Protein AF-A0A7R9EAX8-F1 (afdb_monomer)

Sequence (250 aa):
MEITYSTVPCVVENCGELQPGSDWGLAENDGTPDKYPPFPEDWELSTKLKVERVEEVITNIKDSGNYYFSIKNYTDANRKYKKAIRYIDCSRAKGLLIDSKCAKAFYRRGQARIGLNDYEMALKDLKTALLLVPNNKSIKLEIISLRNRMRNYLLLEKVRFEKMLKCYTGGCLETYIHLGNVFQLQPAIFVAYVVTNILHDLEMHSHMPQDGIWSNTLRGTQPTSGQSQPPSTISVWPADNDNLSVINLL

InterPro domains:
  IPR011990 Tetratricopeptide-like helical domain superfamily [G3DSA:1.25.40.10] (41-92)
  IPR011990 Tetratricopeptide-like helical domain superfamily [G3DSA:1.25.40.10] (93-165)
  IPR011990 Tetratricopeptide-like helical domain superfamily [SSF48452] (61-153)
  IPR013105 Tetratricopeptide repeat 2 [PF07719] (103-136)
  IPR019734 Tetratricopeptide repeat [PS50005] (103-136)
  IPR019734 Tetratricopeptide repeat [SM00028] (103-136)
  IPR039663 AIP/AIPL1/TTC9 [PTHR11242] (98-167)

Secondary structure (DSSP, 8-state):
---PPPSS--------PPPTT---S-S--SSSS--S-SSTTTT---S---HHHHHHHHHHHHHHHHHHHHTT-HHHHHHHHHHHHHHHHHHHHTT-S-GGGHHHHHHHHHHHHHHTT-HHHHHHHHHHHHHH-TT-HHHHHHHHHHHHHHHHHHHHHHHHHHHHHHHHTTTTHHHHHHHH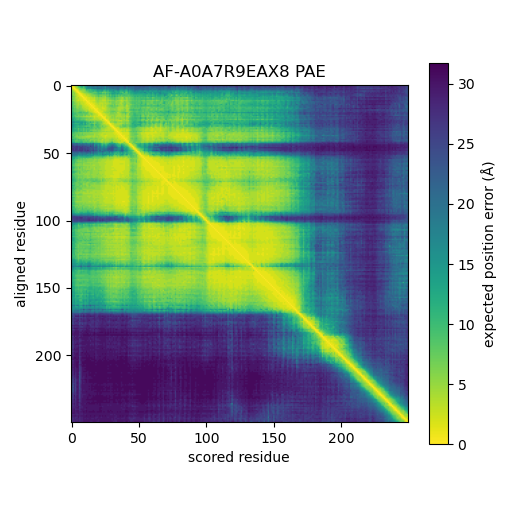HHTT--HHHHHHHHHHHHHHHHHTT-----------------------PPP----PPP-----SS--S--

Solvent-accessible surface area (backbone atoms only — not comparable to full-atom values): 15681 Å² total; per-residue (Å²): 134,86,83,84,72,76,94,60,92,86,72,86,89,76,87,84,85,83,59,92,91,57,82,86,76,61,42,50,84,81,84,51,73,36,66,54,44,82,48,66,76,78,62,60,83,69,92,72,74,55,57,70,57,57,55,52,52,42,48,29,26,42,50,37,16,50,52,29,46,73,74,66,39,54,68,60,13,44,52,29,26,54,38,32,44,51,42,52,52,51,37,48,74,70,59,54,56,52,79,92,52,40,36,58,53,27,40,53,45,16,53,34,26,49,74,66,66,40,53,69,66,15,49,54,28,42,49,55,19,36,74,71,43,77,83,50,62,68,61,54,53,51,52,52,53,50,51,49,52,54,50,50,52,55,50,50,49,51,53,49,50,52,53,53,50,50,64,72,47,74,72,48,59,64,58,54,56,51,53,47,68,75,64,75,61,58,71,70,60,54,54,49,54,53,53,53,53,57,51,58,58,61,65,68,69,79,74,79,85,92,78,89,85,90,79,90,83,90,84,80,88,84,89,83,91,78,92,78,82,83,85,77,80,85,82,82,77,79,85,82,88,74,86,82,80,78,88,79,89,134

Radius of gyration: 28.87 Å; Cα contacts (8 Å, |Δi|>4): 140; chains: 1; bounding box: 85×65×58 Å

Nearest PDB structures (foldseek):
  5jhe-assembly1_A-2  TM=4.34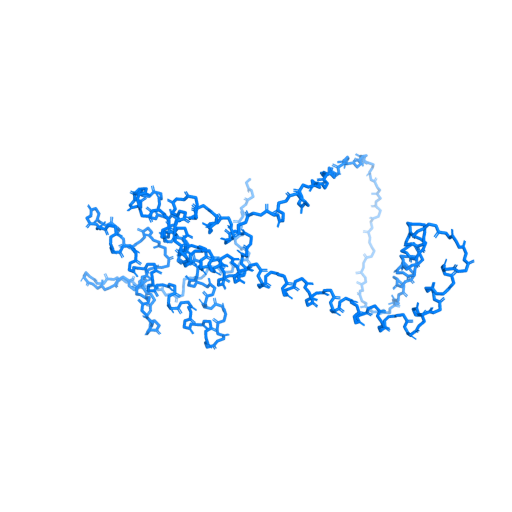9E-01  e=3.600E-05  Saccharomyces cerevisiae S288C
  5an3-assembly1_A  TM=5.934E-01  e=1.526E-01  Saccharomyces cerevisiae
  2hr2-assembly2_B  TM=4.838E-01  e=2.293E-01  Chlorobaculum tepidum TLS
  4hoq-assembly1_A  TM=3.594E-01  e=6.033E-01  Homo sapiens
  4gpk-assembly3_K  TM=3.363E-01  e=1.363E+00  Bacillus thuringiensis serovar thuringiensis

Foldseek 3Di:
DDDDDDPDDDDDPDDDDDDPPDDPPQADPPVALGRAGLALVVRCPPPPDQLVVLLVNLVRLQVSLVVCVVVVVLVVSLSSLVSSLNSLVVCVVVVNCPLLNQLVSLQSNLSSCVSVVVLVSSLVSLVVSCVSPVPDPVSVVVNVVSVVVVVVVVVVVVVVVVVVVCVVCVNCPVVLVVVCVVVPDDPVVSVVVVVVVVVVVVVVPPDDDDDDDDDDDDDDDDDDDDDDDDDDDDDDDDDPPDPPPPPDDD

Mean predicted aligned error: 16.95 Å

Organism: NCBI:txid170555

pLDDT: mean 71.69, std 22.69, range [25.69, 95.19]

Structure (mmCIF, N/CA/C/O backbone):
data_AF-A0A7R9EAX8-F1
#
_entry.id   AF-A0A7R9EAX8-F1
#
loop_
_atom_site.group_PDB
_atom_site.id
_atom_site.type_symbol
_atom_site.label_atom_id
_atom_site.label_alt_id
_atom_site.label_comp_id
_atom_site.label_asym_id
_atom_site.label_entity_id
_atom_site.label_seq_id
_atom_site.pdbx_PDB_ins_code
_atom_site.Cartn_x
_atom_site.Cartn_y
_atom_site.Cartn_z
_atom_site.occupancy
_atom_site.B_iso_or_equiv
_atom_site.auth_seq_id
_atom_site.auth_comp_id
_atom_site.auth_asym_id
_atom_site.auth_atom_id
_atom_site.pdbx_PDB_model_num
ATOM 1 N N . MET A 1 1 ? 4.241 42.144 -3.002 1.00 65.88 1 MET A N 1
ATOM 2 C CA . MET A 1 1 ? 3.551 40.840 -2.956 1.00 65.88 1 MET A CA 1
ATOM 3 C C . MET A 1 1 ? 3.708 40.227 -4.327 1.00 65.88 1 MET A C 1
ATOM 5 O O . MET A 1 1 ? 3.173 40.783 -5.276 1.00 65.88 1 MET A O 1
ATOM 9 N N . GLU A 1 2 ? 4.507 39.174 -4.452 1.00 66.56 2 GLU A N 1
ATOM 10 C CA . GLU A 1 2 ? 4.550 38.403 -5.694 1.00 66.56 2 GLU A CA 1
ATOM 11 C C . GLU A 1 2 ? 3.297 37.533 -5.741 1.00 66.56 2 GLU A C 1
ATOM 13 O O . GLU A 1 2 ? 3.028 36.764 -4.819 1.00 66.56 2 GLU A O 1
ATOM 18 N N . ILE A 1 3 ? 2.484 37.723 -6.777 1.00 73.50 3 ILE A N 1
ATOM 19 C CA . ILE A 1 3 ? 1.296 36.908 -7.010 1.00 73.50 3 ILE A CA 1
ATOM 20 C C . ILE A 1 3 ? 1.803 35.603 -7.620 1.00 73.50 3 ILE A C 1
ATOM 22 O O . ILE A 1 3 ? 2.217 35.574 -8.778 1.00 73.50 3 ILE A O 1
ATOM 26 N N . THR A 1 4 ? 1.828 34.534 -6.830 1.00 80.62 4 THR A N 1
ATOM 27 C CA . THR A 1 4 ? 2.203 33.208 -7.317 1.00 80.62 4 THR A CA 1
ATOM 28 C C . THR A 1 4 ? 1.023 32.611 -8.080 1.00 80.62 4 THR A C 1
ATOM 30 O O . THR A 1 4 ? -0.064 32.423 -7.537 1.00 80.62 4 THR A O 1
ATOM 33 N N . TYR A 1 5 ? 1.214 32.347 -9.370 1.00 83.31 5 TYR A N 1
ATOM 34 C CA . TYR A 1 5 ? 0.246 31.633 -10.199 1.00 83.31 5 TYR A CA 1
ATOM 35 C C . TYR A 1 5 ? 0.632 30.156 -10.304 1.00 83.31 5 TYR A C 1
ATOM 37 O O . TYR A 1 5 ? 1.806 29.793 -10.211 1.00 83.31 5 TYR A O 1
ATOM 45 N N . SER A 1 6 ? -0.370 29.293 -10.484 1.00 85.19 6 SER A N 1
ATOM 46 C CA . SER A 1 6 ? -0.141 27.874 -10.766 1.00 85.19 6 SER A CA 1
ATOM 47 C C . SER A 1 6 ? 0.635 27.722 -12.073 1.00 85.19 6 SER A C 1
ATOM 49 O O . SER A 1 6 ? 0.308 28.357 -13.075 1.00 85.19 6 SER A O 1
ATOM 51 N N . THR A 1 7 ? 1.641 26.851 -12.082 1.00 90.12 7 THR A N 1
ATOM 52 C CA . THR A 1 7 ? 2.401 26.498 -13.290 1.00 90.12 7 THR A CA 1
ATOM 53 C C . THR A 1 7 ? 1.588 25.653 -14.272 1.00 90.12 7 THR A C 1
ATOM 55 O O . THR A 1 7 ? 1.948 25.554 -15.442 1.00 90.12 7 THR A O 1
ATOM 58 N N . VAL A 1 8 ? 0.492 25.050 -13.804 1.00 92.88 8 VAL A N 1
ATOM 59 C CA . VAL A 1 8 ? -0.398 24.181 -14.582 1.00 92.88 8 VAL A CA 1
ATOM 60 C C . VAL A 1 8 ? -1.772 24.850 -14.700 1.00 92.88 8 VAL A C 1
ATOM 62 O O . VAL A 1 8 ? -2.257 25.382 -13.694 1.00 92.88 8 VAL A O 1
ATOM 65 N N . PRO A 1 9 ? -2.423 24.833 -15.882 1.00 91.25 9 PRO A N 1
ATOM 66 C CA . PRO A 1 9 ? -3.751 25.418 -16.042 1.00 91.25 9 PRO A CA 1
ATOM 67 C C . PRO A 1 9 ? -4.775 24.702 -15.151 1.00 91.25 9 PRO A C 1
ATOM 69 O O . PRO A 1 9 ? -4.984 23.497 -15.270 1.00 91.25 9 PRO A O 1
ATOM 72 N N . CYS A 1 10 ? -5.431 25.454 -14.268 1.00 89.94 10 CYS A N 1
ATOM 73 C CA . CYS A 1 10 ? -6.559 24.977 -13.471 1.00 89.94 10 CYS A CA 1
ATOM 74 C C . CYS A 1 10 ? -7.856 25.388 -14.176 1.00 89.94 10 CYS A C 1
ATOM 76 O O . CYS A 1 10 ? -8.193 26.571 -14.199 1.00 89.94 10 CYS A O 1
ATOM 78 N N . VAL A 1 11 ? -8.568 24.429 -14.770 1.00 93.81 11 VAL A N 1
ATOM 79 C CA . VAL A 1 11 ? -9.829 24.668 -15.489 1.00 93.81 11 VAL A CA 1
ATOM 80 C C . VAL A 1 11 ? -10.946 23.890 -14.802 1.00 93.81 11 VAL A C 1
ATOM 82 O O . VAL A 1 11 ? -10.754 22.739 -14.417 1.00 93.81 11 VAL A O 1
ATOM 85 N N . VAL A 1 12 ? -12.112 24.519 -14.642 1.00 93.44 12 VAL A N 1
ATOM 86 C CA . VAL A 1 12 ? -13.329 23.823 -14.210 1.00 93.44 12 VAL A CA 1
ATOM 87 C C . VAL A 1 12 ? -13.847 23.032 -15.405 1.00 93.44 12 VAL A C 1
ATOM 89 O O . VAL A 1 12 ? -14.409 23.608 -16.331 1.00 93.44 12 VAL A O 1
ATOM 92 N N . GLU A 1 13 ? -13.603 21.724 -15.408 1.00 92.56 13 GLU A N 1
ATOM 93 C CA . GLU A 1 13 ? -14.024 20.835 -16.497 1.00 92.56 13 GLU A CA 1
ATOM 94 C C . GLU A 1 13 ? -15.552 20.700 -16.568 1.00 92.56 13 GLU A C 1
ATOM 96 O O . GLU A 1 13 ? -16.121 20.624 -17.655 1.00 92.56 13 GLU A O 1
ATOM 101 N N . ASN A 1 14 ? -16.225 20.699 -15.414 1.00 91.50 14 ASN A N 1
ATOM 102 C CA . ASN A 1 14 ? -17.674 20.573 -15.325 1.00 91.50 14 ASN A CA 1
ATOM 103 C C . ASN A 1 14 ? -18.213 21.244 -14.049 1.00 91.50 14 ASN A C 1
ATOM 105 O O . ASN A 1 14 ? -17.537 21.259 -13.017 1.00 91.50 14 ASN A O 1
ATOM 109 N N . CYS A 1 15 ? -19.430 21.784 -14.108 1.00 93.62 15 CYS A N 1
ATOM 110 C CA . CYS A 1 15 ? -20.139 22.355 -12.967 1.00 93.62 15 CYS A CA 1
ATOM 111 C C . CYS A 1 15 ? -21.654 22.120 -13.081 1.00 93.62 15 CYS A C 1
ATOM 113 O O . CYS A 1 15 ? -22.201 21.957 -14.169 1.00 93.62 15 CYS A O 1
ATOM 115 N N . GLY A 1 16 ? -22.341 22.093 -11.940 1.00 92.12 16 GLY A N 1
ATOM 116 C CA . GLY A 1 16 ? -23.781 21.863 -11.864 1.00 92.12 16 GLY A CA 1
ATOM 117 C C . GLY A 1 16 ? -24.278 21.861 -10.421 1.00 92.12 16 GLY A C 1
ATOM 118 O O . GLY A 1 16 ? -23.490 22.023 -9.489 1.00 92.12 16 GLY A O 1
ATOM 119 N N . GLU A 1 17 ? -25.584 21.677 -10.241 1.00 92.88 17 GLU A N 1
ATOM 120 C CA . GLU A 1 17 ? -26.225 21.553 -8.929 1.00 92.88 17 GLU A CA 1
ATOM 121 C C . GLU A 1 17 ? -26.558 20.082 -8.638 1.00 92.88 17 GLU A C 1
ATOM 123 O O . GLU A 1 17 ? -27.147 19.389 -9.472 1.00 92.88 17 GLU A O 1
ATOM 128 N N . LEU A 1 18 ? -26.175 19.598 -7.452 1.00 90.44 18 LEU A N 1
ATOM 129 C CA . LEU A 1 18 ? -26.505 18.251 -6.988 1.00 90.44 18 LEU A CA 1
ATOM 130 C C . LEU A 1 18 ? -27.912 18.233 -6.388 1.00 90.44 18 LEU A C 1
ATOM 132 O O . LEU A 1 18 ? -28.223 19.008 -5.486 1.00 90.44 18 LEU A O 1
ATOM 136 N N . GLN A 1 19 ? -28.755 17.314 -6.861 1.00 93.06 19 GLN A N 1
ATOM 137 C CA . GLN A 1 19 ? -30.109 17.165 -6.330 1.00 93.06 19 GLN A CA 1
ATOM 138 C C . GLN A 1 19 ? -30.080 16.586 -4.904 1.00 93.06 19 GLN A C 1
ATOM 140 O O . GLN A 1 19 ? -29.256 15.707 -4.620 1.00 93.06 19 GLN A O 1
ATOM 145 N N . PRO A 1 20 ? -31.001 16.995 -4.011 1.00 90.19 20 PRO A N 1
ATOM 146 C CA . PRO A 1 20 ? -31.077 16.459 -2.655 1.00 90.19 20 PRO A CA 1
ATOM 147 C C . PRO A 1 20 ? -31.190 14.928 -2.646 1.00 90.19 20 PRO A C 1
ATOM 149 O O . PRO A 1 20 ? -32.060 14.355 -3.299 1.00 90.19 20 PRO A O 1
ATOM 152 N N . GLY A 1 21 ? -30.306 14.260 -1.902 1.00 85.75 21 GLY A N 1
ATOM 153 C CA . GLY A 1 21 ? -30.275 12.796 -1.794 1.00 85.75 21 GLY A CA 1
ATOM 154 C C . GLY A 1 21 ? -29.595 12.063 -2.956 1.00 85.75 21 GLY A C 1
ATOM 155 O O . GLY A 1 21 ? -29.544 10.834 -2.932 1.00 85.75 21 GLY A O 1
ATOM 156 N N . SER A 1 22 ? -29.061 12.780 -3.949 1.00 85.06 22 SER A N 1
ATOM 157 C CA . SER A 1 22 ? -28.192 12.177 -4.969 1.00 85.06 22 SER A CA 1
ATOM 158 C C . SER A 1 22 ? -26.831 11.796 -4.388 1.00 85.06 22 SER A C 1
ATOM 160 O O . SER A 1 22 ? -26.389 12.371 -3.394 1.00 85.06 22 SER A O 1
ATOM 162 N N . ASP A 1 23 ? -26.166 10.826 -5.019 1.00 83.44 23 ASP A N 1
ATOM 163 C CA . ASP A 1 23 ? -24.791 10.471 -4.671 1.00 83.44 23 ASP A CA 1
ATOM 164 C C . ASP A 1 23 ? -23.847 11.652 -4.932 1.00 83.44 23 ASP A C 1
ATOM 166 O O . ASP A 1 23 ? -23.982 12.371 -5.923 1.00 83.44 23 ASP A O 1
ATOM 170 N N . TRP A 1 24 ? -22.866 11.824 -4.050 1.00 81.88 24 TRP A N 1
ATOM 171 C CA . TRP A 1 24 ? -21.870 12.887 -4.160 1.00 81.88 24 TRP A CA 1
ATOM 172 C C . TRP A 1 24 ? -20.903 12.666 -5.329 1.00 81.88 24 TRP A C 1
ATOM 174 O O . TRP A 1 24 ? -20.182 13.589 -5.701 1.00 81.88 24 TRP A O 1
ATOM 184 N N . GLY A 1 25 ? -20.844 11.452 -5.894 1.00 80.56 25 GLY A N 1
ATOM 185 C CA . GLY A 1 25 ? -19.970 11.126 -7.024 1.00 80.56 25 GLY A CA 1
ATOM 186 C C . GLY A 1 25 ? -18.475 11.181 -6.685 1.00 80.56 25 GLY A C 1
ATOM 187 O O . GLY A 1 25 ? -17.639 11.231 -7.580 1.00 80.56 25 GLY A O 1
ATOM 188 N N . LEU A 1 26 ? -18.129 11.190 -5.393 1.00 80.38 26 LEU A N 1
ATOM 189 C CA . LEU A 1 26 ? -16.747 11.255 -4.904 1.00 80.38 26 LEU A CA 1
ATOM 190 C C . LEU A 1 26 ? -16.052 9.887 -4.903 1.00 80.38 26 LEU A C 1
ATOM 192 O O . LEU A 1 26 ? -14.823 9.811 -4.855 1.00 80.38 26 LEU A O 1
ATOM 196 N N . ALA A 1 27 ? -16.832 8.806 -4.896 1.00 80.75 27 ALA A N 1
ATOM 197 C CA . ALA A 1 27 ? -16.323 7.445 -4.917 1.00 80.75 27 ALA A CA 1
ATOM 198 C C . ALA A 1 27 ? -15.912 7.028 -6.333 1.00 80.75 27 ALA A C 1
ATOM 200 O O . ALA A 1 27 ? -16.579 7.329 -7.320 1.00 80.75 27 ALA A O 1
ATOM 201 N N . GLU A 1 28 ? -14.811 6.286 -6.419 1.00 78.81 28 GLU A N 1
ATOM 202 C CA . GLU A 1 28 ? -14.355 5.701 -7.677 1.00 78.81 28 GLU A CA 1
ATOM 203 C C . GLU A 1 28 ? -15.265 4.518 -8.055 1.00 78.81 28 GLU A C 1
ATOM 205 O O . GLU A 1 28 ? -15.541 3.652 -7.228 1.00 78.81 28 GLU A O 1
ATOM 210 N N . ASN A 1 29 ? -15.730 4.473 -9.306 1.00 77.31 29 ASN A N 1
ATOM 211 C CA . ASN A 1 29 ? -16.663 3.456 -9.806 1.00 77.31 29 ASN A CA 1
ATOM 212 C C . ASN A 1 29 ? -15.995 2.549 -10.850 1.00 77.31 29 ASN A C 1
ATOM 214 O O . ASN A 1 29 ? -16.544 2.273 -11.913 1.00 77.31 29 ASN A O 1
ATOM 218 N N . ASP A 1 30 ? -14.797 2.055 -10.539 1.00 80.25 30 ASP A N 1
ATOM 219 C CA . ASP A 1 30 ? -13.971 1.294 -11.489 1.00 80.25 30 ASP A CA 1
ATOM 220 C C . ASP A 1 30 ? -14.372 -0.197 -11.607 1.00 80.25 30 ASP A C 1
ATOM 222 O O . ASP A 1 30 ? -13.643 -1.005 -12.180 1.00 80.25 30 ASP A O 1
ATOM 226 N N . GLY A 1 31 ? -15.475 -0.612 -10.970 1.00 81.00 31 GLY A N 1
ATOM 227 C CA . GLY A 1 31 ? -15.880 -2.023 -10.846 1.00 81.00 31 GLY A CA 1
ATOM 228 C C . GLY A 1 31 ? -15.042 -2.849 -9.855 1.00 81.00 31 G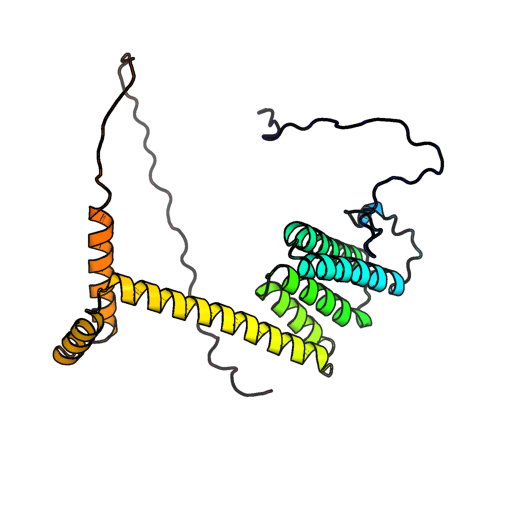LY A C 1
ATOM 229 O O . GLY A 1 31 ? -15.277 -4.044 -9.684 1.00 81.00 31 GLY A O 1
ATOM 230 N N . THR A 1 32 ? -14.077 -2.221 -9.180 1.00 87.69 32 THR A N 1
ATOM 231 C CA . THR A 1 32 ? -13.251 -2.838 -8.130 1.00 87.69 32 THR A CA 1
ATOM 232 C C . THR A 1 32 ? -13.948 -2.778 -6.759 1.00 87.69 32 THR A C 1
ATOM 234 O O . THR A 1 32 ? -14.928 -2.048 -6.598 1.00 87.69 32 THR A O 1
ATOM 237 N N . PRO A 1 33 ? -13.482 -3.523 -5.733 1.00 86.62 33 PRO A N 1
ATOM 238 C CA . PRO A 1 33 ? -14.058 -3.436 -4.384 1.00 86.62 33 PRO A CA 1
ATOM 239 C C . PRO A 1 33 ? -13.851 -2.073 -3.695 1.00 86.62 33 PRO A C 1
ATOM 241 O O . PRO A 1 33 ? -14.411 -1.841 -2.624 1.00 86.62 33 PRO A O 1
ATOM 244 N N . ASP A 1 34 ? -13.054 -1.174 -4.277 1.00 89.31 34 ASP A N 1
ATOM 245 C CA . ASP A 1 34 ? -12.858 0.185 -3.780 1.00 89.31 34 ASP A CA 1
ATOM 246 C C . ASP A 1 34 ? -14.024 1.089 -4.194 1.00 89.31 34 ASP A C 1
ATOM 248 O O . ASP A 1 34 ? -14.085 1.545 -5.329 1.00 89.31 34 ASP A O 1
ATOM 252 N N . LYS A 1 35 ? -14.927 1.352 -3.245 1.00 87.75 35 LYS A N 1
ATOM 253 C CA . LYS A 1 35 ? -16.070 2.270 -3.387 1.00 87.75 35 LYS A CA 1
ATOM 254 C C . LYS A 1 35 ? -15.888 3.539 -2.552 1.00 87.75 35 LYS A C 1
ATOM 256 O O . LYS A 1 35 ? -16.865 4.179 -2.176 1.00 87.75 35 LYS A O 1
ATOM 261 N N . TYR A 1 36 ? -14.651 3.839 -2.162 1.00 87.69 36 TYR A N 1
ATOM 262 C CA . TYR A 1 36 ? -14.350 4.861 -1.165 1.00 87.69 36 TYR A CA 1
ATOM 263 C C . TYR A 1 36 ? -13.825 6.147 -1.836 1.00 87.69 36 TYR A C 1
ATOM 265 O O . TYR A 1 36 ? -13.188 6.066 -2.887 1.00 87.69 36 TYR A O 1
ATOM 273 N N . PRO A 1 37 ? -14.032 7.337 -1.251 1.00 89.00 37 PRO A N 1
ATOM 274 C CA . PRO A 1 37 ? -13.471 8.600 -1.697 1.00 89.00 37 PRO A CA 1
ATOM 275 C C . PRO A 1 37 ? -11.944 8.591 -1.672 1.00 89.00 37 PRO A C 1
ATOM 277 O O . PRO A 1 37 ? -11.332 7.862 -0.880 1.00 89.00 37 PRO A O 1
ATOM 280 N N . PRO A 1 38 ? -11.293 9.425 -2.494 1.00 88.50 38 PRO A N 1
ATOM 281 C CA . PRO A 1 38 ? -9.835 9.528 -2.541 1.00 88.50 38 PRO A CA 1
ATOM 282 C C . PRO A 1 38 ? -9.213 10.009 -1.220 1.00 88.50 38 PRO A C 1
ATOM 284 O O . PRO A 1 38 ? -8.077 9.624 -0.912 1.00 88.50 38 PRO A O 1
ATOM 287 N N . PHE A 1 39 ? -9.943 10.813 -0.442 1.00 88.75 39 PHE A N 1
ATOM 288 C CA . PHE A 1 39 ? -9.509 11.325 0.855 1.00 88.75 39 PHE A CA 1
ATOM 289 C C . PHE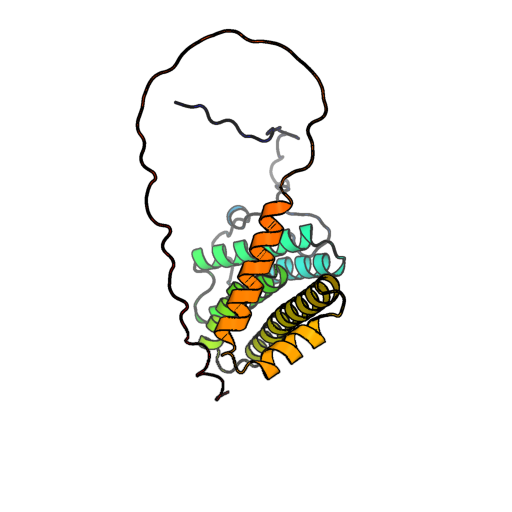 A 1 39 ? -10.382 10.764 1.990 1.00 88.75 39 PHE A C 1
ATOM 291 O O . PHE A 1 39 ? -11.608 10.753 1.882 1.00 88.75 39 PHE A O 1
ATOM 298 N N . PRO A 1 40 ? -9.770 10.254 3.074 1.00 85.94 40 PRO A N 1
ATOM 299 C CA . PRO A 1 40 ? -10.492 9.597 4.166 1.00 85.94 40 PRO A CA 1
ATOM 300 C C . PRO A 1 40 ? -11.308 10.554 5.048 1.00 85.94 40 PRO A C 1
ATOM 302 O O . PRO A 1 40 ? -12.155 10.107 5.823 1.00 85.94 40 PRO A O 1
ATOM 305 N N . GLU A 1 41 ? -11.045 11.855 4.987 1.00 83.06 41 GLU A N 1
ATOM 306 C CA . GLU A 1 41 ? -11.811 12.885 5.687 1.00 83.06 41 GLU A CA 1
ATOM 307 C C . GLU A 1 41 ? -13.236 13.008 5.131 1.00 83.06 41 GLU A C 1
ATOM 309 O O . GLU A 1 41 ? -14.174 13.143 5.917 1.00 83.06 41 GLU A O 1
ATOM 314 N N . ASP A 1 42 ? -13.386 12.846 3.814 1.00 83.12 42 ASP A N 1
ATOM 315 C CA . ASP A 1 42 ? -14.634 13.064 3.071 1.00 83.12 42 ASP A CA 1
ATOM 316 C C . ASP A 1 42 ? -15.627 11.898 3.178 1.00 83.12 42 ASP A C 1
ATOM 318 O O . ASP A 1 42 ? -16.797 12.040 2.846 1.00 83.12 42 ASP A O 1
ATOM 322 N N . TRP A 1 43 ? -15.198 10.728 3.663 1.00 75.12 43 TRP A N 1
ATOM 323 C CA . TRP A 1 43 ? -16.074 9.556 3.821 1.00 75.12 43 TRP A CA 1
ATOM 324 C C . TRP A 1 43 ? -17.108 9.714 4.951 1.00 75.12 43 TRP A C 1
ATOM 326 O O . TRP A 1 43 ? -17.839 8.769 5.224 1.00 75.12 43 TRP A O 1
ATOM 336 N N . GLU A 1 44 ? -17.149 10.863 5.641 1.00 64.25 44 GLU A N 1
ATOM 337 C CA . GLU A 1 44 ? -17.887 11.067 6.890 1.00 64.25 44 GLU A CA 1
ATOM 338 C C . GLU A 1 44 ? -17.761 9.834 7.793 1.00 64.25 44 GLU A C 1
ATOM 340 O O . GLU A 1 44 ? -18.646 8.979 7.884 1.00 64.25 44 GLU A O 1
ATOM 345 N N . LEU A 1 45 ? -16.633 9.720 8.504 1.00 58.16 45 LEU A N 1
ATOM 346 C CA . LEU A 1 45 ? -16.534 8.796 9.636 1.00 58.16 45 LEU A CA 1
ATOM 347 C C . LEU A 1 45 ? -17.474 9.288 10.755 1.00 58.16 45 LEU A C 1
ATOM 349 O O . LEU A 1 45 ? -17.026 9.765 11.796 1.00 58.16 45 LEU A O 1
ATOM 353 N N . SER A 1 46 ? -18.783 9.213 10.529 1.00 47.09 46 SER A N 1
ATOM 354 C CA . SER A 1 46 ? -19.837 9.592 11.455 1.00 47.09 46 SER A CA 1
ATOM 355 C C . SER A 1 46 ? -19.787 8.640 12.645 1.00 47.09 46 SER A C 1
ATOM 357 O O . SER A 1 46 ? -20.292 7.524 12.589 1.00 47.09 46 SER A O 1
ATOM 359 N N . THR A 1 47 ? -19.019 9.046 13.663 1.00 49.62 47 THR A N 1
ATOM 360 C CA . THR A 1 47 ? -19.095 8.809 15.126 1.00 49.62 47 THR A CA 1
ATOM 361 C C . THR A 1 47 ? -19.561 7.452 15.694 1.00 49.62 47 THR A C 1
ATOM 363 O O . THR A 1 47 ? -19.697 7.307 16.905 1.00 49.62 47 THR A O 1
ATOM 366 N N . LYS A 1 48 ? -19.722 6.405 14.884 1.00 53.09 48 LYS A N 1
ATOM 367 C CA . LYS A 1 48 ? -20.149 5.047 15.259 1.00 53.09 48 LYS A CA 1
ATOM 368 C C . LYS A 1 48 ? -19.547 3.973 14.348 1.00 53.09 48 LYS A C 1
ATOM 370 O O . LYS A 1 48 ? -20.060 2.857 14.251 1.00 53.09 48 LYS A O 1
ATOM 375 N N . LEU A 1 49 ? -18.438 4.277 13.679 1.00 56.38 49 LEU A N 1
ATOM 376 C CA . LEU A 1 49 ? -17.714 3.285 12.898 1.00 56.38 49 LEU A CA 1
ATOM 377 C C . LEU A 1 49 ? -16.892 2.403 13.849 1.00 56.38 49 LEU A C 1
ATOM 379 O O . LEU A 1 49 ? -15.855 2.815 14.359 1.00 56.38 49 LEU A O 1
ATOM 383 N N . LYS A 1 50 ? -17.367 1.181 14.118 1.00 60.19 50 LYS A N 1
ATOM 384 C CA . LYS A 1 50 ? -16.575 0.168 14.830 1.00 60.19 50 LYS A CA 1
ATOM 385 C C . LYS A 1 50 ? -15.254 -0.043 14.083 1.00 60.19 50 LYS A C 1
ATOM 387 O O . LYS A 1 50 ? -15.255 -0.116 12.855 1.00 60.19 50 LYS A O 1
ATOM 392 N N . VAL A 1 51 ? -14.158 -0.218 14.823 1.00 62.53 51 VAL A N 1
ATOM 393 C CA . VAL A 1 51 ? -12.800 -0.538 14.321 1.00 62.53 51 VAL A CA 1
ATOM 394 C C . VAL A 1 51 ? -12.806 -1.619 13.226 1.00 62.53 51 VAL A C 1
ATOM 396 O O . VAL A 1 51 ? -11.988 -1.604 12.313 1.00 62.53 51 VAL A O 1
ATOM 399 N N . GLU A 1 52 ? -13.769 -2.539 13.295 1.00 63.75 52 GLU A N 1
ATOM 400 C CA . GLU A 1 52 ? -14.013 -3.609 12.321 1.00 63.75 52 GLU A CA 1
ATOM 401 C C . GLU A 1 52 ? -14.256 -3.118 10.887 1.00 63.75 52 GLU A C 1
ATOM 403 O O . GLU A 1 52 ? -13.720 -3.710 9.955 1.00 63.75 52 GLU A O 1
ATOM 408 N N . ARG A 1 53 ? -14.992 -2.017 10.687 1.00 78.19 53 ARG A N 1
ATOM 409 C CA . ARG A 1 53 ? -15.306 -1.514 9.337 1.00 78.19 53 ARG A CA 1
ATOM 410 C C . ARG A 1 53 ? -14.106 -0.860 8.654 1.00 78.19 53 ARG A C 1
ATOM 412 O O . ARG A 1 53 ? -13.961 -0.961 7.444 1.00 78.19 53 ARG A O 1
ATOM 419 N N . VAL A 1 54 ? -13.217 -0.226 9.418 1.00 79.81 54 VAL A N 1
ATOM 420 C CA . VAL A 1 54 ? -11.999 0.410 8.879 1.00 79.81 54 VAL A CA 1
ATOM 421 C C . VAL A 1 54 ? -11.054 -0.632 8.292 1.00 79.81 54 VAL A C 1
ATOM 423 O O . VAL A 1 54 ? -10.465 -0.435 7.232 1.00 79.81 54 VAL A O 1
ATOM 426 N N . GLU A 1 55 ? -10.917 -1.764 8.981 1.00 81.19 55 GLU A N 1
ATOM 427 C CA . GLU A 1 55 ? -10.104 -2.876 8.507 1.00 81.19 55 GLU A CA 1
ATOM 428 C C . GLU A 1 55 ? -10.607 -3.427 7.168 1.00 81.19 55 GLU A C 1
ATOM 430 O O . GLU A 1 55 ? -9.793 -3.744 6.300 1.00 81.19 55 GLU A O 1
ATOM 435 N N . GLU A 1 56 ? -11.923 -3.527 6.994 1.00 85.81 56 GLU A N 1
ATOM 436 C CA . GLU A 1 56 ? -12.550 -3.949 5.740 1.00 85.81 56 GLU A CA 1
ATOM 437 C C . GLU A 1 56 ? -12.261 -2.953 4.610 1.00 85.81 56 GLU A C 1
ATOM 439 O O . GLU A 1 56 ? -11.773 -3.357 3.555 1.00 85.81 56 GLU A O 1
ATOM 444 N N . VAL A 1 57 ? -12.438 -1.652 4.867 1.00 88.06 57 VAL A N 1
ATOM 445 C CA . VAL A 1 57 ? -12.119 -0.580 3.906 1.00 88.06 57 VAL A CA 1
ATOM 446 C C . VAL A 1 57 ? -10.674 -0.688 3.416 1.00 88.06 57 VAL A C 1
ATOM 448 O O . VAL A 1 57 ? -10.415 -0.715 2.214 1.00 88.06 57 VAL A O 1
ATOM 451 N N . ILE A 1 58 ? -9.715 -0.814 4.339 1.00 88.62 58 ILE A N 1
ATOM 452 C CA . ILE A 1 58 ? -8.290 -0.913 3.993 1.00 88.62 58 ILE A CA 1
ATOM 453 C C . ILE A 1 58 ? -8.006 -2.180 3.175 1.00 88.62 58 ILE A C 1
ATOM 455 O O . ILE A 1 58 ? -7.202 -2.131 2.242 1.00 88.62 58 ILE A O 1
ATOM 459 N N . THR A 1 59 ? -8.637 -3.311 3.516 1.00 89.62 59 THR A N 1
ATOM 460 C CA . THR A 1 59 ? -8.502 -4.552 2.736 1.00 89.62 59 THR A CA 1
ATOM 461 C C . THR A 1 59 ? -8.987 -4.339 1.308 1.00 89.62 59 THR A C 1
ATOM 463 O O . THR A 1 59 ? -8.229 -4.609 0.382 1.00 89.62 59 THR A O 1
ATOM 466 N N . ASN A 1 60 ? -10.190 -3.790 1.138 1.00 91.62 60 ASN A N 1
ATOM 467 C CA . ASN A 1 60 ? -10.813 -3.571 -0.165 1.00 91.62 60 ASN A CA 1
ATOM 468 C C . ASN A 1 60 ? -9.965 -2.649 -1.054 1.00 91.62 60 ASN A C 1
ATOM 470 O O . ASN A 1 60 ? -9.698 -2.978 -2.211 1.00 91.62 60 ASN A O 1
ATOM 474 N N . ILE A 1 61 ? -9.454 -1.541 -0.501 1.00 92.50 61 ILE A N 1
ATOM 475 C CA . ILE A 1 61 ? -8.566 -0.627 -1.239 1.00 92.50 61 ILE A CA 1
ATOM 476 C C . ILE A 1 61 ? -7.265 -1.344 -1.631 1.00 92.50 61 ILE A C 1
ATOM 478 O O . ILE A 1 61 ? -6.837 -1.275 -2.782 1.00 92.50 61 ILE A O 1
ATOM 482 N N . LYS A 1 62 ? -6.633 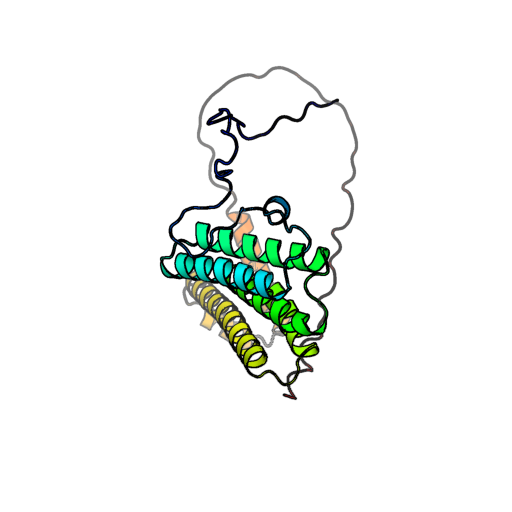-2.081 -0.714 1.00 91.69 62 LYS A N 1
ATOM 483 C CA . LYS A 1 62 ? -5.389 -2.813 -1.008 1.00 91.69 62 LYS A CA 1
ATOM 484 C C . LYS A 1 62 ? -5.607 -3.911 -2.057 1.00 91.69 62 LYS A C 1
ATOM 486 O O . LYS A 1 62 ? -4.781 -4.064 -2.953 1.00 91.69 62 LYS A O 1
ATOM 491 N N . ASP A 1 63 ? -6.704 -4.654 -1.970 1.00 92.50 63 ASP A N 1
ATOM 492 C CA . ASP A 1 63 ? -7.022 -5.723 -2.917 1.00 92.50 63 ASP A CA 1
ATOM 493 C C . ASP A 1 63 ? -7.343 -5.155 -4.307 1.00 92.50 63 ASP A C 1
ATOM 495 O O . ASP A 1 63 ? -6.892 -5.719 -5.305 1.00 92.50 63 ASP A O 1
ATOM 499 N N . SER A 1 64 ? -7.987 -3.983 -4.388 1.00 93.31 64 SER A N 1
ATOM 500 C CA . SER A 1 64 ? -8.121 -3.249 -5.655 1.00 93.31 64 SER A CA 1
ATOM 501 C C . SER A 1 64 ? -6.754 -2.846 -6.233 1.00 93.31 64 SER A C 1
ATOM 503 O O . SER A 1 64 ? -6.509 -3.036 -7.422 1.00 93.31 64 SER A O 1
ATOM 505 N N . GLY A 1 65 ? -5.811 -2.396 -5.396 1.00 92.94 65 GLY A N 1
ATOM 506 C CA . GLY A 1 65 ? -4.430 -2.126 -5.813 1.00 92.94 65 GLY A CA 1
ATOM 507 C C . GLY A 1 65 ? -3.711 -3.372 -6.340 1.00 92.94 65 GLY A C 1
ATOM 508 O O . GLY A 1 65 ? -3.073 -3.312 -7.388 1.00 92.94 65 GLY A O 1
ATOM 509 N N . ASN A 1 66 ? -3.873 -4.520 -5.673 1.00 93.06 66 ASN A N 1
ATOM 510 C CA . ASN A 1 66 ? -3.311 -5.803 -6.115 1.00 93.06 66 ASN A CA 1
ATOM 511 C C . ASN A 1 66 ? -3.896 -6.261 -7.455 1.00 93.06 66 ASN A C 1
ATOM 513 O O . ASN A 1 66 ? -3.165 -6.783 -8.299 1.00 93.06 66 ASN A O 1
ATOM 517 N N . TYR A 1 67 ? -5.195 -6.042 -7.665 1.00 94.12 67 TYR A N 1
ATOM 518 C CA . TYR A 1 67 ? -5.846 -6.288 -8.947 1.00 94.12 67 TYR A CA 1
ATOM 519 C C . TYR A 1 67 ? -5.199 -5.445 -10.056 1.00 94.12 67 TYR A C 1
ATOM 521 O O . TYR A 1 67 ? -4.724 -6.009 -11.044 1.00 94.12 67 TYR A O 1
ATOM 529 N N . TYR A 1 68 ? -5.046 -4.131 -9.849 1.00 93.62 68 TYR A N 1
ATOM 530 C CA . TYR A 1 68 ? -4.365 -3.246 -10.804 1.00 93.62 68 TYR A CA 1
ATOM 531 C C . TYR A 1 68 ? -2.897 -3.628 -11.047 1.00 93.62 68 TYR A C 1
ATOM 533 O O . TYR A 1 68 ? -2.408 -3.592 -12.179 1.00 93.62 68 TYR A O 1
ATOM 541 N N . PHE A 1 69 ? -2.203 -4.069 -9.998 1.00 92.94 69 PHE A N 1
ATOM 542 C CA . PHE A 1 69 ? -0.828 -4.543 -10.100 1.00 92.94 69 PHE A CA 1
ATOM 543 C C . PHE A 1 69 ? -0.730 -5.812 -10.961 1.00 92.94 69 PHE A C 1
ATOM 545 O O . PHE A 1 69 ? 0.189 -5.943 -11.772 1.00 92.94 69 PHE A O 1
ATOM 552 N N . SER A 1 70 ? -1.701 -6.725 -10.838 1.00 92.94 70 SER A N 1
ATOM 553 C CA . SER A 1 70 ? -1.750 -7.967 -11.622 1.00 92.94 70 SER A CA 1
ATOM 554 C C . SER A 1 70 ? -1.987 -7.722 -13.117 1.00 92.94 70 SER A C 1
ATOM 556 O O . SER A 1 70 ? -1.362 -8.379 -13.950 1.00 92.94 70 SER A O 1
ATOM 558 N N . ILE A 1 71 ? -2.797 -6.717 -13.465 1.00 94.25 71 ILE A N 1
ATOM 559 C CA . ILE A 1 71 ? -3.039 -6.306 -14.858 1.00 94.25 71 ILE A CA 1
ATOM 560 C C . ILE A 1 71 ? -1.933 -5.386 -15.413 1.00 94.25 71 ILE A C 1
ATOM 562 O O . ILE A 1 71 ? -2.070 -4.859 -16.513 1.00 94.25 71 ILE A O 1
ATOM 566 N N . LYS A 1 72 ? -0.829 -5.198 -14.669 1.00 92.38 72 LYS A N 1
ATOM 567 C CA . LYS A 1 72 ? 0.321 -4.331 -15.000 1.00 92.38 72 LYS A CA 1
ATOM 568 C C . LYS A 1 72 ? -0.010 -2.840 -15.127 1.00 92.38 72 LYS A C 1
ATOM 570 O O . LYS A 1 72 ? 0.808 -2.065 -15.621 1.00 92.38 72 LYS A O 1
ATOM 575 N N . ASN A 1 73 ? -1.173 -2.415 -14.642 1.00 93.00 73 ASN A N 1
ATOM 576 C CA . ASN A 1 73 ? -1.499 -1.002 -14.518 1.00 93.00 73 ASN A CA 1
ATOM 577 C C . ASN A 1 73 ? -0.896 -0.468 -13.210 1.00 93.00 73 ASN A C 1
ATOM 579 O O . ASN A 1 73 ? -1.541 -0.395 -12.162 1.00 93.00 73 ASN A O 1
ATOM 583 N N . TYR A 1 74 ? 0.392 -0.134 -13.272 1.00 91.69 74 TYR A N 1
ATOM 584 C CA . TYR A 1 74 ? 1.151 0.298 -12.100 1.00 91.69 74 TYR A CA 1
ATOM 585 C C . TYR A 1 74 ? 0.761 1.699 -11.617 1.00 91.69 74 TYR A C 1
ATOM 587 O O . TYR A 1 74 ? 0.904 1.992 -10.431 1.00 91.69 74 TYR A O 1
ATOM 595 N N . THR A 1 75 ? 0.265 2.573 -12.496 1.00 92.62 75 THR A N 1
ATOM 596 C CA . THR A 1 75 ? -0.152 3.936 -12.131 1.00 92.62 75 THR A CA 1
ATOM 597 C C . THR A 1 75 ? -1.355 3.908 -11.201 1.00 92.62 75 THR A C 1
ATOM 599 O O . THR A 1 75 ? -1.312 4.507 -10.122 1.00 92.62 75 THR A O 1
ATOM 602 N N . ASP A 1 76 ? -2.383 3.138 -11.560 1.00 91.38 76 ASP A N 1
ATOM 603 C CA . ASP A 1 76 ? -3.570 2.990 -10.724 1.00 91.38 76 ASP A CA 1
ATOM 604 C C . ASP A 1 76 ? -3.290 2.151 -9.483 1.00 91.38 76 ASP A C 1
ATOM 606 O O . ASP A 1 76 ? -3.717 2.525 -8.390 1.00 91.38 76 ASP A O 1
ATOM 610 N N . ALA A 1 77 ? -2.474 1.097 -9.594 1.00 92.25 77 ALA A N 1
ATOM 611 C CA . ALA A 1 77 ? -2.031 0.340 -8.425 1.00 92.25 77 ALA A CA 1
ATOM 612 C C . ALA A 1 77 ? -1.358 1.257 -7.386 1.00 92.25 77 ALA A C 1
ATOM 614 O O . ALA A 1 77 ? -1.743 1.265 -6.214 1.00 92.25 77 ALA A O 1
ATOM 615 N N . ASN A 1 78 ? -0.421 2.106 -7.822 1.00 93.00 78 ASN A N 1
ATOM 616 C CA . ASN A 1 78 ? 0.249 3.077 -6.955 1.00 93.00 78 ASN A CA 1
ATOM 617 C C . ASN A 1 78 ? -0.733 4.077 -6.330 1.00 93.00 78 ASN A C 1
ATOM 619 O O . ASN A 1 78 ? -0.620 4.390 -5.141 1.00 93.00 78 ASN A O 1
ATOM 623 N N . ARG A 1 79 ? -1.711 4.569 -7.101 1.00 92.81 79 ARG A N 1
ATOM 624 C CA . ARG A 1 79 ? -2.769 5.465 -6.608 1.00 92.81 79 ARG A CA 1
ATOM 625 C C . ARG A 1 79 ? -3.564 4.808 -5.476 1.00 92.81 79 ARG A C 1
ATOM 627 O O . ARG A 1 79 ? -3.705 5.410 -4.408 1.00 92.81 79 ARG A O 1
ATOM 634 N N . LYS A 1 80 ? -3.987 3.553 -5.657 1.00 93.38 80 LYS A N 1
ATOM 635 C CA . LYS A 1 80 ? -4.742 2.787 -4.650 1.00 93.38 80 LYS A CA 1
ATOM 636 C C . LYS A 1 80 ? -3.897 2.445 -3.416 1.00 93.38 80 LYS A C 1
ATOM 638 O O . LYS A 1 80 ? -4.377 2.595 -2.294 1.00 93.38 80 LYS A O 1
ATOM 643 N N . TYR A 1 81 ? -2.624 2.073 -3.566 1.00 93.62 81 TYR A N 1
ATOM 644 C CA . TYR A 1 81 ? -1.752 1.823 -2.406 1.00 93.62 81 TYR A CA 1
ATOM 645 C C . TYR A 1 81 ? -1.486 3.092 -1.587 1.00 93.62 81 TYR A C 1
ATOM 647 O O . TYR A 1 81 ? -1.557 3.056 -0.357 1.00 93.62 81 TYR A O 1
ATOM 655 N N . LYS A 1 82 ? -1.256 4.238 -2.243 1.00 92.88 82 LYS A N 1
ATOM 656 C CA . LYS A 1 82 ? -1.130 5.538 -1.558 1.00 92.88 82 LYS A CA 1
ATOM 657 C C . LYS A 1 82 ? -2.415 5.904 -0.819 1.00 92.88 82 LYS A C 1
ATOM 659 O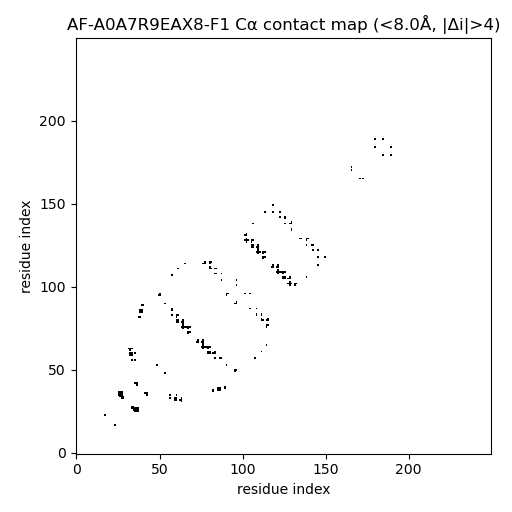 O . LYS A 1 82 ? -2.353 6.337 0.331 1.00 92.88 82 LYS A O 1
ATOM 664 N N . LYS A 1 83 ? -3.572 5.680 -1.446 1.00 92.81 83 LYS A N 1
ATOM 665 C CA . LYS A 1 83 ? -4.888 5.837 -0.816 1.00 92.81 83 LYS A CA 1
ATOM 666 C C . LYS A 1 83 ? -5.010 4.960 0.435 1.00 92.81 83 LYS A C 1
ATOM 668 O O . LYS A 1 83 ? -5.332 5.481 1.497 1.00 92.81 83 LYS A O 1
ATOM 673 N N . ALA A 1 84 ? -4.649 3.677 0.368 1.00 91.81 84 ALA A N 1
ATOM 674 C CA . ALA A 1 84 ? -4.682 2.780 1.528 1.00 91.81 84 ALA A CA 1
ATOM 675 C C . ALA A 1 84 ? -3.841 3.304 2.708 1.00 91.81 84 ALA A C 1
ATOM 677 O O . ALA A 1 84 ? -4.296 3.267 3.852 1.00 91.81 84 ALA A O 1
ATOM 678 N N . ILE A 1 85 ? -2.644 3.839 2.440 1.00 90.50 85 ILE A N 1
ATOM 679 C CA . ILE A 1 85 ? -1.782 4.436 3.473 1.00 90.50 85 ILE A CA 1
ATOM 680 C C . ILE A 1 85 ? -2.458 5.653 4.119 1.00 90.50 85 ILE A C 1
ATOM 682 O O . ILE A 1 85 ? -2.510 5.724 5.345 1.00 90.50 85 ILE A O 1
ATOM 686 N N . ARG A 1 86 ? -3.053 6.557 3.325 1.00 90.62 86 ARG A N 1
ATOM 687 C CA . ARG A 1 86 ? -3.799 7.720 3.848 1.00 90.62 86 ARG A CA 1
ATOM 688 C C . ARG A 1 86 ? -4.925 7.295 4.786 1.00 90.62 86 ARG A C 1
ATOM 690 O O . ARG A 1 86 ? -5.055 7.845 5.875 1.00 90.62 86 ARG A O 1
ATOM 697 N N . TYR A 1 87 ? -5.703 6.286 4.393 1.00 88.44 87 TYR A N 1
ATOM 698 C CA . TYR A 1 87 ? -6.784 5.748 5.222 1.00 88.44 87 TYR A CA 1
ATOM 699 C C . TYR A 1 87 ? -6.265 5.164 6.541 1.00 88.44 87 TYR A C 1
ATOM 701 O O . TYR A 1 87 ? -6.871 5.392 7.590 1.00 88.44 87 TYR A O 1
ATOM 709 N N . ILE A 1 88 ? -5.134 4.452 6.516 1.00 87.38 88 ILE A N 1
ATOM 710 C CA . ILE A 1 88 ? -4.494 3.916 7.727 1.00 87.38 88 ILE A CA 1
ATOM 711 C C . ILE A 1 88 ? -4.038 5.052 8.651 1.00 87.38 88 ILE A C 1
ATOM 713 O O . ILE A 1 88 ? -4.336 5.023 9.848 1.00 87.38 88 ILE A O 1
ATOM 717 N N . ASP A 1 89 ? -3.340 6.050 8.112 1.00 86.81 89 ASP A N 1
ATOM 718 C CA . ASP A 1 89 ? -2.775 7.140 8.907 1.00 86.81 89 ASP A CA 1
ATOM 719 C C . ASP A 1 89 ? -3.876 8.054 9.479 1.00 86.81 89 ASP A C 1
ATOM 721 O O . ASP A 1 89 ? -3.830 8.394 10.663 1.00 86.81 89 ASP A O 1
ATOM 725 N N . CYS A 1 90 ? -4.929 8.349 8.708 1.00 85.62 90 CYS A N 1
ATOM 726 C CA . CYS A 1 90 ? -6.113 9.073 9.188 1.00 85.62 90 CYS A CA 1
ATOM 727 C C . CYS A 1 90 ? -6.846 8.297 10.296 1.00 85.62 90 CYS A C 1
ATOM 729 O O . CYS A 1 90 ? -7.191 8.852 11.341 1.00 85.62 90 CYS A O 1
ATOM 731 N N . SER A 1 91 ? -7.025 6.984 10.125 1.00 81.94 91 SER A N 1
ATOM 732 C CA . SER A 1 91 ? -7.672 6.131 11.136 1.00 81.94 91 SER A CA 1
ATOM 733 C C . SER A 1 91 ? -6.875 6.062 12.438 1.00 81.94 91 SER A C 1
ATOM 735 O O . SER A 1 91 ? -7.454 6.011 13.526 1.00 81.94 91 SER A O 1
ATOM 737 N N . ARG A 1 92 ? -5.540 6.083 12.336 1.00 80.44 92 ARG A N 1
ATOM 738 C CA . ARG A 1 92 ? -4.638 6.167 13.487 1.00 80.44 92 ARG A CA 1
ATOM 739 C C . ARG A 1 92 ? -4.754 7.527 14.176 1.00 80.44 92 ARG A C 1
ATOM 741 O O . ARG A 1 92 ? -4.875 7.558 15.396 1.00 80.44 92 ARG A O 1
ATOM 748 N N . ALA A 1 93 ? -4.756 8.625 13.418 1.00 81.56 93 ALA A N 1
ATOM 749 C CA . ALA A 1 93 ? -4.903 9.977 13.961 1.00 81.56 93 ALA A CA 1
ATOM 750 C C . ALA A 1 93 ? -6.237 10.167 14.707 1.00 81.56 93 ALA A C 1
ATOM 752 O O . ALA A 1 93 ? -6.277 10.820 15.744 1.00 81.56 93 ALA A O 1
ATOM 753 N N . LYS A 1 94 ? -7.310 9.525 14.230 1.00 77.75 94 LYS A N 1
ATOM 754 C CA . LYS A 1 94 ? -8.638 9.528 14.866 1.00 77.75 94 LYS A CA 1
ATOM 755 C C . LYS A 1 94 ? -8.760 8.590 16.082 1.00 77.75 94 LYS A C 1
ATOM 757 O O . LYS A 1 94 ? -9.841 8.486 16.652 1.00 77.75 94 LYS A O 1
ATOM 762 N N . GLY A 1 95 ? -7.698 7.874 16.469 1.00 74.50 95 GLY A N 1
ATOM 763 C CA . GLY A 1 95 ? -7.709 6.954 17.617 1.00 74.50 95 GLY A CA 1
ATOM 764 C C . GLY A 1 95 ? -8.557 5.692 17.415 1.00 74.50 95 GLY A C 1
ATOM 765 O O . GLY A 1 95 ? -8.846 4.972 18.368 1.00 74.50 95 GLY A O 1
ATOM 766 N N . LEU A 1 96 ? -8.957 5.399 16.175 1.00 71.50 96 LEU A N 1
ATOM 767 C CA . LEU A 1 96 ? -9.878 4.305 15.858 1.00 71.50 96 LEU A CA 1
ATOM 768 C C . LEU A 1 96 ? -9.173 2.936 15.845 1.00 71.50 96 LEU A C 1
ATOM 770 O O . LEU A 1 96 ? -9.812 1.893 15.910 1.00 71.50 96 LEU A O 1
ATOM 774 N N . LEU A 1 97 ? -7.842 2.930 15.791 1.00 66.25 97 LEU A N 1
ATOM 775 C CA . LEU A 1 97 ? -6.990 1.744 15.870 1.00 66.25 97 LEU A CA 1
ATOM 776 C C . LEU A 1 97 ? -6.371 1.655 17.276 1.00 66.25 97 LEU A C 1
ATOM 778 O O . LEU A 1 97 ? -5.250 2.104 17.486 1.00 66.25 97 LEU A O 1
ATOM 782 N N . ILE A 1 98 ? -7.109 1.099 18.243 1.00 56.41 98 ILE A N 1
ATOM 783 C CA . ILE A 1 98 ? -6.652 0.938 19.639 1.00 56.41 98 ILE A CA 1
ATOM 784 C C . ILE A 1 98 ? -5.586 -0.178 19.725 1.00 56.41 98 ILE A C 1
ATOM 786 O O . ILE A 1 98 ? -5.682 -1.193 19.024 1.00 56.41 98 ILE A O 1
ATOM 790 N N . ASP A 1 99 ? -4.581 0.008 20.591 1.00 55.19 99 ASP A N 1
ATOM 791 C 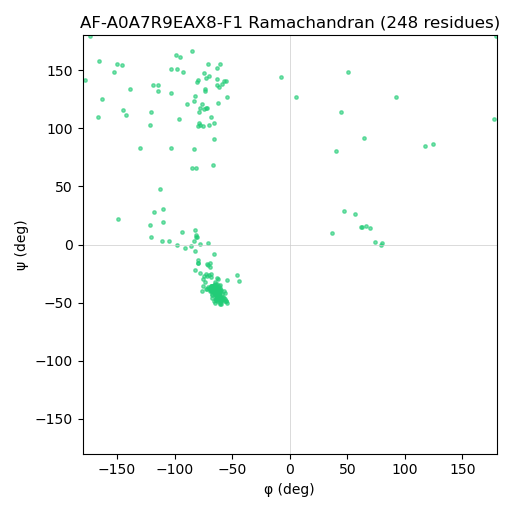CA . ASP A 1 99 ? -3.268 -0.668 20.647 1.00 55.19 99 ASP A CA 1
ATOM 792 C C . ASP A 1 99 ? -3.241 -2.202 20.499 1.00 55.19 99 ASP A C 1
ATOM 794 O O . ASP A 1 99 ? -2.278 -2.751 19.963 1.00 55.19 99 ASP A O 1
ATOM 798 N N . SER A 1 100 ? -4.313 -2.917 20.846 1.00 52.72 100 SER A N 1
ATOM 799 C CA . SER A 1 100 ? -4.404 -4.375 20.654 1.00 52.72 100 SER A CA 1
ATOM 800 C C . SER A 1 100 ? -4.476 -4.806 19.170 1.00 52.72 100 SER A C 1
ATOM 802 O O . SER A 1 100 ? -4.046 -5.905 18.816 1.00 52.72 100 SER A O 1
ATOM 804 N N . LYS A 1 101 ? -4.951 -3.937 18.262 1.00 63.03 101 LYS A N 1
ATOM 805 C CA . LYS A 1 101 ? -5.041 -4.197 16.804 1.00 63.03 101 LYS A CA 1
ATOM 806 C C . LYS A 1 101 ? -3.965 -3.475 15.981 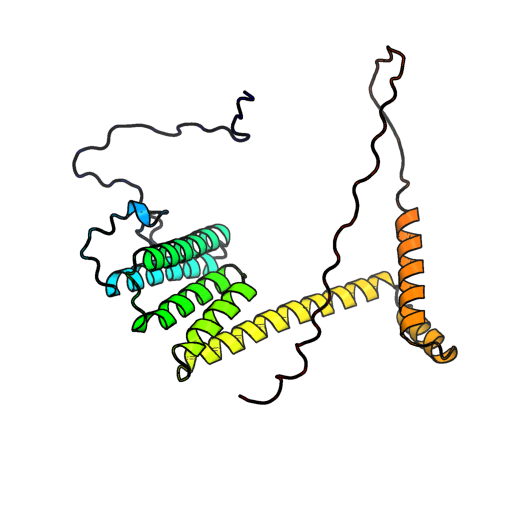1.00 63.03 101 LYS A C 1
ATOM 808 O O . LYS A 1 101 ? -3.932 -3.602 14.754 1.00 63.03 101 LYS A O 1
ATOM 813 N N . CYS A 1 102 ? -3.046 -2.767 16.636 1.00 70.75 102 CYS A N 1
ATOM 814 C CA . CYS A 1 102 ? -2.036 -1.938 15.977 1.00 70.75 102 CYS A CA 1
ATOM 815 C C . CYS A 1 102 ? -1.073 -2.770 15.101 1.00 70.75 102 CYS A C 1
ATOM 817 O O . CYS A 1 102 ? -0.713 -2.355 14.000 1.00 70.75 102 CYS A O 1
ATOM 819 N N . ALA A 1 103 ? -0.760 -4.010 15.502 1.00 82.69 103 ALA A N 1
ATOM 820 C CA . ALA A 1 103 ? 0.090 -4.914 14.717 1.00 82.69 103 ALA A CA 1
ATOM 821 C C . ALA A 1 103 ? -0.480 -5.228 13.323 1.00 82.69 103 ALA A C 1
ATOM 823 O O . ALA A 1 103 ? 0.260 -5.253 12.340 1.00 82.69 103 ALA A O 1
ATOM 824 N N . LYS A 1 104 ? -1.803 -5.417 13.209 1.00 83.50 104 LYS A N 1
ATOM 825 C CA . LYS A 1 104 ? -2.464 -5.651 11.915 1.00 83.50 104 LYS A CA 1
ATOM 826 C C . LYS A 1 104 ? -2.417 -4.408 11.032 1.00 83.50 104 LYS A C 1
ATOM 828 O O . LYS A 1 104 ? -2.211 -4.537 9.829 1.00 83.50 104 LYS A O 1
ATOM 833 N N . ALA A 1 105 ? -2.592 -3.220 11.612 1.00 83.69 105 ALA A N 1
ATOM 834 C CA . ALA A 1 105 ? -2.509 -1.962 10.875 1.00 83.69 105 ALA A CA 1
ATOM 835 C C . ALA A 1 105 ? -1.102 -1.733 10.306 1.00 83.69 105 ALA A C 1
ATOM 837 O O . ALA A 1 105 ? -0.967 -1.460 9.115 1.00 83.69 105 ALA A O 1
ATOM 838 N N . PHE A 1 106 ? -0.056 -1.935 11.117 1.00 87.94 106 PHE A N 1
ATOM 839 C CA . PHE A 1 106 ? 1.331 -1.878 10.648 1.00 87.94 106 PHE A CA 1
ATOM 840 C C . PHE A 1 106 ? 1.628 -2.933 9.577 1.00 87.94 106 PHE A C 1
ATOM 842 O O . PHE A 1 106 ? 2.260 -2.613 8.576 1.00 87.94 106 PHE A O 1
ATOM 849 N N . TYR A 1 107 ? 1.122 -4.161 9.731 1.00 90.50 107 TYR A N 1
ATOM 850 C CA . TYR A 1 107 ? 1.279 -5.205 8.716 1.00 90.50 107 TYR A CA 1
ATOM 851 C C . TYR A 1 107 ? 0.636 -4.805 7.378 1.00 90.50 107 TYR A C 1
ATOM 853 O O . TYR A 1 107 ? 1.291 -4.858 6.340 1.00 90.50 107 TYR A O 1
ATOM 861 N N . ARG A 1 108 ? -0.611 -4.315 7.400 1.00 88.38 108 ARG A N 1
ATOM 862 C CA . ARG A 1 108 ? -1.327 -3.838 6.202 1.00 88.38 108 ARG A CA 1
ATOM 863 C C . ARG A 1 108 ? -0.625 -2.638 5.554 1.00 88.38 108 ARG A C 1
ATOM 865 O O . ARG A 1 108 ? -0.503 -2.599 4.332 1.00 88.38 108 ARG A O 1
ATOM 872 N N . ARG A 1 109 ? -0.122 -1.688 6.355 1.00 90.06 109 ARG A N 1
ATOM 873 C CA . ARG A 1 109 ? 0.660 -0.540 5.861 1.00 90.06 109 ARG A CA 1
ATOM 874 C C . ARG A 1 109 ? 1.969 -0.988 5.216 1.00 90.06 109 ARG A C 1
ATOM 876 O O . ARG A 1 109 ? 2.293 -0.530 4.124 1.00 90.06 109 ARG A O 1
ATOM 883 N N . GLY A 1 110 ? 2.665 -1.937 5.842 1.00 92.62 110 GLY A N 1
ATOM 884 C CA . GLY A 1 110 ? 3.861 -2.572 5.295 1.00 92.62 110 GLY A CA 1
ATOM 885 C C . GLY A 1 110 ? 3.586 -3.247 3.952 1.00 92.62 110 GLY A C 1
ATOM 886 O O . GLY A 1 110 ? 4.321 -3.014 3.000 1.00 92.62 110 GLY A O 1
ATOM 887 N N . GLN A 1 111 ? 2.487 -3.996 3.827 1.00 91.94 111 GLN A N 1
ATOM 888 C CA . GLN A 1 111 ? 2.076 -4.604 2.556 1.00 91.94 111 GLN A CA 1
ATOM 889 C C . GLN A 1 111 ? 1.784 -3.564 1.463 1.00 91.94 111 GLN A C 1
ATOM 891 O O . GLN A 1 111 ? 2.221 -3.741 0.328 1.00 91.94 111 GLN A O 1
ATOM 896 N N . ALA A 1 112 ? 1.098 -2.464 1.792 1.00 90.75 112 ALA A N 1
ATOM 897 C CA . ALA A 1 112 ? 0.858 -1.379 0.837 1.00 90.75 112 ALA A CA 1
ATOM 898 C C . ALA A 1 112 ? 2.173 -0.716 0.383 1.00 90.75 112 ALA A C 1
ATOM 900 O O . ALA A 1 112 ? 2.365 -0.487 -0.808 1.00 90.75 112 ALA A O 1
ATOM 901 N N . ARG A 1 113 ? 3.116 -0.481 1.307 1.00 93.88 113 ARG A N 1
ATOM 902 C CA . ARG A 1 113 ? 4.461 0.042 0.996 1.00 93.88 113 ARG A CA 1
ATOM 903 C C . ARG A 1 113 ? 5.286 -0.917 0.139 1.00 93.88 113 ARG A C 1
ATOM 905 O O . ARG A 1 113 ? 5.983 -0.470 -0.762 1.00 93.88 113 ARG A O 1
ATOM 912 N N . ILE A 1 114 ? 5.160 -2.228 0.356 1.00 93.62 114 ILE A N 1
ATOM 913 C CA . ILE A 1 114 ? 5.762 -3.243 -0.521 1.00 93.62 114 ILE A CA 1
ATOM 914 C C . ILE A 1 114 ? 5.213 -3.117 -1.947 1.00 93.62 114 ILE A C 1
ATOM 916 O O . ILE A 1 114 ? 5.989 -3.223 -2.892 1.00 93.62 114 ILE A O 1
ATOM 920 N N . GLY A 1 115 ? 3.911 -2.854 -2.108 1.00 89.19 115 GLY A N 1
ATOM 921 C CA . GLY A 1 115 ? 3.298 -2.579 -3.414 1.00 89.19 115 GLY A CA 1
ATOM 922 C C . GLY A 1 115 ? 3.833 -1.313 -4.099 1.00 89.19 115 GLY A C 1
ATOM 923 O O . GLY A 1 115 ? 3.890 -1.265 -5.323 1.00 89.19 115 GLY A O 1
ATOM 924 N N . LEU A 1 116 ? 4.286 -0.327 -3.316 1.00 90.00 116 LEU A N 1
ATOM 925 C CA . LEU A 1 116 ? 4.936 0.903 -3.793 1.00 90.00 116 LEU A CA 1
ATOM 926 C C . LEU A 1 116 ? 6.452 0.757 -4.026 1.00 90.00 116 LEU A C 1
ATOM 928 O O . LEU A 1 116 ? 7.088 1.714 -4.456 1.00 90.00 116 LEU A O 1
ATOM 932 N N . ASN A 1 117 ? 7.036 -0.416 -3.757 1.00 90.69 117 ASN A N 1
ATOM 933 C CA . ASN A 1 117 ? 8.487 -0.654 -3.697 1.00 90.69 117 ASN A CA 1
ATOM 934 C C . ASN A 1 117 ? 9.236 0.140 -2.601 1.00 90.69 117 ASN A C 1
ATOM 936 O O . ASN A 1 117 ? 10.466 0.160 -2.593 1.00 90.69 117 ASN A O 1
ATOM 940 N N . ASP A 1 118 ? 8.530 0.714 -1.622 1.00 91.62 118 ASP A N 1
ATOM 941 C CA . ASP A 1 118 ? 9.117 1.423 -0.474 1.00 91.62 118 ASP A CA 1
ATOM 942 C C . ASP A 1 118 ? 9.567 0.426 0.611 1.00 91.62 118 ASP A C 1
ATOM 944 O O . ASP A 1 118 ? 9.010 0.341 1.716 1.00 91.62 118 ASP A O 1
ATOM 948 N N . TYR A 1 119 ? 10.576 -0.385 0.285 1.00 92.81 119 TYR A N 1
ATOM 949 C CA . TYR A 1 119 ? 10.987 -1.530 1.102 1.00 92.81 119 TYR A CA 1
ATOM 950 C C . TYR A 1 119 ? 11.547 -1.147 2.479 1.00 92.81 119 TYR A C 1
ATOM 952 O O . TYR A 1 119 ? 11.308 -1.860 3.455 1.00 92.81 119 TYR A O 1
ATOM 960 N N . GLU A 1 120 ? 12.244 -0.017 2.596 1.00 91.69 120 GLU A N 1
ATOM 961 C CA . GLU A 1 120 ? 12.805 0.450 3.871 1.00 91.69 120 GLU A CA 1
ATOM 962 C C . GLU A 1 120 ? 11.708 0.800 4.879 1.00 91.69 120 GLU A C 1
ATOM 964 O O . GLU A 1 120 ? 11.682 0.313 6.016 1.00 91.69 120 GLU A O 1
ATOM 969 N N . MET A 1 121 ? 10.750 1.611 4.431 1.00 92.88 121 MET A N 1
ATOM 970 C CA . MET A 1 121 ? 9.606 2.011 5.235 1.00 92.88 121 MET A CA 1
ATOM 971 C C . MET A 1 121 ? 8.702 0.812 5.549 1.00 92.88 121 MET A C 1
ATOM 973 O O . MET A 1 121 ? 8.143 0.738 6.648 1.00 92.88 121 MET A O 1
ATOM 977 N N . ALA A 1 122 ? 8.568 -0.144 4.624 1.00 95.19 122 ALA A N 1
ATOM 978 C CA . ALA A 1 122 ? 7.858 -1.394 4.875 1.00 95.19 122 ALA A CA 1
ATOM 979 C C . ALA A 1 122 ? 8.543 -2.238 5.959 1.00 95.19 122 ALA A C 1
ATOM 981 O O . ALA A 1 122 ? 7.877 -2.749 6.859 1.00 95.19 122 ALA A O 1
ATOM 982 N N . LEU A 1 123 ? 9.875 -2.346 5.927 1.00 94.56 123 LEU A N 1
ATOM 983 C CA . LEU A 1 123 ? 10.636 -3.096 6.924 1.00 94.56 123 LEU A CA 1
ATOM 984 C C . LEU A 1 123 ? 10.471 -2.495 8.324 1.00 94.56 123 LEU A C 1
ATOM 986 O O . LEU A 1 123 ? 10.338 -3.242 9.295 1.00 94.56 123 LEU A O 1
ATOM 990 N N . LYS A 1 124 ? 10.448 -1.161 8.435 1.00 93.31 124 LYS A N 1
ATOM 991 C CA . LYS A 1 124 ? 10.187 -0.463 9.702 1.00 93.31 124 LYS A CA 1
ATOM 992 C C . LYS A 1 124 ? 8.814 -0.829 10.267 1.00 93.31 124 LYS A C 1
ATOM 994 O O . LYS A 1 124 ? 8.729 -1.201 11.433 1.00 93.31 124 LYS A O 1
ATOM 999 N N . ASP A 1 125 ? 7.776 -0.800 9.435 1.00 92.19 125 ASP A N 1
ATOM 1000 C CA . ASP A 1 125 ? 6.413 -1.160 9.844 1.00 92.19 125 ASP A CA 1
ATOM 1001 C C . ASP A 1 125 ? 6.278 -2.639 10.232 1.00 92.19 125 ASP A C 1
ATOM 1003 O O . ASP A 1 125 ? 5.623 -2.979 11.215 1.00 92.19 125 ASP A O 1
ATOM 1007 N N . LEU A 1 126 ? 6.914 -3.550 9.493 1.00 93.25 126 LEU A N 1
ATOM 1008 C CA . LEU A 1 126 ? 6.873 -4.977 9.823 1.00 93.25 126 LEU A CA 1
ATOM 1009 C C . LEU A 1 126 ? 7.635 -5.286 11.118 1.00 93.25 126 LEU A C 1
ATOM 1011 O O . LEU A 1 126 ? 7.197 -6.126 11.905 1.00 93.25 126 LEU A O 1
ATOM 1015 N N . LYS A 1 127 ? 8.746 -4.585 11.375 1.00 92.81 127 LYS A N 1
ATOM 1016 C CA . LYS A 1 127 ? 9.475 -4.680 12.646 1.00 92.81 127 LYS A CA 1
ATOM 1017 C C . LYS A 1 127 ? 8.623 -4.181 13.810 1.00 92.81 127 LYS A C 1
ATOM 1019 O O . LYS A 1 127 ? 8.530 -4.884 14.811 1.00 92.81 127 LYS A O 1
ATOM 1024 N N . THR A 1 128 ? 7.960 -3.027 13.685 1.00 89.88 128 THR A N 1
ATOM 1025 C CA . THR A 1 128 ? 7.054 -2.547 14.743 1.00 89.88 128 THR A CA 1
ATOM 1026 C C . THR A 1 128 ? 5.887 -3.509 14.958 1.00 89.88 128 THR A C 1
ATOM 1028 O O . THR A 1 128 ? 5.528 -3.775 16.101 1.00 89.88 128 THR A O 1
ATOM 1031 N N . ALA A 1 129 ? 5.346 -4.111 13.895 1.00 90.94 129 ALA A N 1
ATOM 1032 C CA . ALA A 1 129 ? 4.317 -5.144 14.012 1.00 90.94 129 ALA A CA 1
ATOM 1033 C C . ALA A 1 129 ? 4.813 -6.395 14.765 1.00 90.94 129 ALA A C 1
ATOM 1035 O O . ALA A 1 129 ? 4.075 -6.958 15.575 1.00 90.94 129 ALA A O 1
ATOM 1036 N N . LEU A 1 130 ? 6.062 -6.810 14.531 1.00 91.06 130 LEU A N 1
ATOM 1037 C CA . LEU A 1 130 ? 6.676 -7.951 15.212 1.00 91.06 130 LEU A CA 1
ATOM 1038 C C . LEU A 1 130 ? 6.933 -7.676 16.699 1.00 91.06 130 LEU A C 1
ATOM 1040 O O . LEU A 1 130 ? 6.742 -8.575 17.513 1.00 91.06 130 LEU A O 1
ATOM 1044 N N . LEU A 1 131 ? 7.323 -6.448 17.057 1.00 88.88 131 LEU A N 1
ATOM 1045 C CA . LEU A 1 131 ? 7.495 -6.043 18.458 1.00 88.88 131 LEU A CA 1
ATOM 1046 C C . LEU A 1 131 ? 6.183 -6.147 19.246 1.00 88.88 131 LEU A C 1
ATOM 1048 O O . LEU A 1 131 ? 6.198 -6.522 20.413 1.00 88.88 131 LEU A O 1
ATOM 1052 N N . LEU A 1 132 ? 5.052 -5.852 18.601 1.00 87.50 132 LEU A N 1
ATOM 1053 C CA . LEU A 1 132 ? 3.730 -5.961 19.216 1.00 87.50 132 LEU A CA 1
ATOM 1054 C C . LEU A 1 132 ? 3.253 -7.416 19.327 1.00 87.50 132 LEU A C 1
ATOM 1056 O O . LEU A 1 132 ? 2.650 -7.792 20.329 1.00 87.50 132 LEU A O 1
ATOM 1060 N N . VAL A 1 133 ? 3.497 -8.239 18.298 1.00 87.56 133 VAL A N 1
ATOM 1061 C CA . VAL A 1 133 ? 3.076 -9.651 18.265 1.00 87.56 133 VAL A CA 1
ATOM 1062 C C . VAL A 1 133 ? 4.257 -10.553 17.877 1.00 87.56 133 VAL A C 1
ATOM 1064 O O . VAL A 1 133 ? 4.370 -10.974 16.720 1.00 87.56 133 VAL A O 1
ATOM 1067 N N . PRO A 1 134 ? 5.120 -10.926 18.842 1.00 86.06 134 PRO A N 1
ATOM 1068 C CA . PRO A 1 134 ? 6.357 -11.666 18.562 1.00 86.06 134 PRO A CA 1
ATOM 1069 C C . PRO A 1 134 ? 6.131 -13.114 18.093 1.00 86.06 134 PRO A C 1
ATOM 1071 O O . PRO A 1 134 ? 7.009 -13.721 17.470 1.00 86.06 134 PRO A O 1
ATOM 1074 N N . ASN A 1 135 ? 4.951 -13.682 18.361 1.00 88.19 135 ASN A N 1
ATOM 1075 C CA . ASN A 1 135 ? 4.621 -15.076 18.046 1.00 88.19 135 ASN A CA 1
ATOM 1076 C C . ASN A 1 135 ? 3.982 -15.269 16.652 1.00 88.19 135 ASN A C 1
ATOM 1078 O O . ASN A 1 135 ? 3.703 -16.391 16.234 1.00 88.19 135 ASN A O 1
ATOM 1082 N N . ASN A 1 136 ? 3.725 -14.193 15.903 1.00 89.62 136 ASN A N 1
ATOM 1083 C CA . ASN A 1 136 ? 3.069 -14.318 14.604 1.00 89.62 136 ASN A CA 1
ATOM 1084 C C . ASN A 1 136 ? 4.062 -14.773 13.517 1.00 89.62 136 ASN A C 1
ATOM 1086 O O . ASN A 1 136 ? 4.975 -14.037 13.137 1.00 89.62 136 ASN A O 1
ATOM 1090 N N . LYS A 1 137 ? 3.857 -15.984 12.984 1.00 90.75 137 LYS A N 1
ATOM 1091 C CA . LYS A 1 137 ? 4.687 -16.552 11.908 1.00 90.75 137 LYS A CA 1
ATOM 1092 C C . LYS A 1 137 ? 4.541 -15.794 10.585 1.00 90.75 137 LYS A C 1
ATOM 1094 O O . LYS A 1 137 ? 5.537 -15.623 9.888 1.00 90.75 137 LYS A O 1
ATOM 1099 N N . SER A 1 138 ? 3.348 -15.295 10.260 1.00 90.75 138 SER A N 1
ATOM 1100 C CA . SER A 1 138 ? 3.081 -14.597 8.996 1.00 90.75 138 SER A CA 1
ATOM 1101 C C . SER A 1 138 ? 3.924 -13.328 8.854 1.00 90.75 138 SER A C 1
ATOM 1103 O O . SER A 1 138 ? 4.492 -13.086 7.796 1.00 90.75 138 SER A O 1
ATOM 1105 N N . ILE A 1 139 ? 4.091 -12.563 9.940 1.00 91.94 139 ILE A N 1
ATOM 1106 C CA . ILE A 1 139 ? 4.923 -11.346 9.941 1.00 91.94 139 ILE A CA 1
ATOM 1107 C C . ILE A 1 139 ? 6.399 -11.698 9.709 1.00 91.94 139 ILE A C 1
ATOM 1109 O O . ILE A 1 139 ? 7.081 -11.035 8.929 1.00 91.94 139 ILE A O 1
ATOM 1113 N N . LYS A 1 140 ? 6.897 -12.767 10.346 1.00 93.44 140 LYS A N 1
ATOM 1114 C CA . LYS A 1 140 ? 8.285 -13.225 10.168 1.00 93.44 140 LYS A CA 1
ATOM 1115 C C . LYS A 1 140 ? 8.554 -13.661 8.726 1.00 93.44 140 LYS A C 1
ATOM 1117 O O . LYS A 1 140 ? 9.564 -13.259 8.152 1.00 93.44 140 LYS A O 1
ATOM 1122 N N . LEU A 1 141 ? 7.639 -14.431 8.133 1.00 94.56 141 LEU A N 1
ATOM 1123 C CA . LEU A 1 141 ? 7.733 -14.858 6.733 1.00 94.56 141 LEU A CA 1
ATOM 1124 C C . LEU A 1 141 ? 7.736 -13.664 5.772 1.00 94.56 141 LEU A C 1
ATOM 1126 O O . LEU A 1 141 ? 8.542 -13.636 4.843 1.00 94.56 141 LEU A O 1
ATOM 1130 N N . GLU A 1 142 ? 6.903 -12.653 6.028 1.00 94.38 142 GLU A N 1
ATOM 1131 C CA . GLU A 1 142 ? 6.875 -11.427 5.225 1.00 94.38 142 GLU A CA 1
ATOM 1132 C C . GLU A 1 142 ? 8.220 -10.685 5.272 1.00 94.38 142 GLU A C 1
ATOM 1134 O O . GLU A 1 142 ? 8.744 -10.290 4.234 1.00 94.38 142 GLU A O 1
ATOM 1139 N N . ILE A 1 143 ? 8.834 -10.558 6.456 1.00 94.94 143 ILE A N 1
ATOM 1140 C CA . ILE A 1 143 ? 10.157 -9.929 6.613 1.00 94.94 143 ILE A CA 1
ATOM 1141 C C . ILE A 1 143 ? 11.235 -10.707 5.845 1.00 94.94 143 ILE A C 1
ATOM 1143 O O . ILE A 1 143 ? 12.102 -10.097 5.216 1.00 94.94 143 ILE A O 1
ATOM 1147 N N . ILE A 1 144 ? 11.201 -12.042 5.883 1.00 95.06 144 ILE A N 1
ATOM 1148 C CA . ILE A 1 144 ? 12.150 -12.889 5.142 1.00 95.06 144 ILE A CA 1
ATOM 1149 C C . ILE A 1 144 ? 11.969 -12.691 3.632 1.00 95.06 144 ILE A C 1
ATOM 1151 O O . ILE A 1 144 ? 12.947 -12.446 2.924 1.00 95.06 144 ILE A O 1
ATOM 1155 N N . SER A 1 145 ? 10.725 -12.736 3.148 1.00 94.75 145 SER A N 1
ATOM 1156 C CA . SER A 1 145 ? 10.379 -12.475 1.746 1.00 94.75 145 SER A CA 1
ATOM 1157 C C . SER A 1 145 ? 10.871 -11.094 1.296 1.00 94.75 145 SER A C 1
ATOM 1159 O O . SER A 1 145 ? 11.551 -10.974 0.275 1.00 94.75 145 SER A O 1
ATOM 1161 N N . LEU A 1 146 ? 10.621 -10.062 2.105 1.00 94.38 146 LEU A N 1
ATOM 1162 C CA . LEU A 1 146 ? 11.053 -8.690 1.852 1.00 94.38 146 LEU A CA 1
ATOM 1163 C C . LEU A 1 146 ? 12.580 -8.567 1.773 1.00 94.38 146 LEU A C 1
ATOM 1165 O O . LEU A 1 146 ? 13.107 -7.997 0.819 1.00 94.38 146 LEU A O 1
ATOM 1169 N N . ARG A 1 147 ? 13.309 -9.155 2.729 1.00 94.25 147 ARG A N 1
ATOM 1170 C CA . ARG A 1 147 ? 14.782 -9.178 2.718 1.00 94.25 147 ARG A CA 1
ATOM 1171 C C . ARG A 1 147 ? 15.334 -9.879 1.481 1.00 94.25 147 ARG A C 1
ATOM 1173 O O . ARG A 1 147 ? 16.323 -9.419 0.917 1.00 94.25 147 ARG A O 1
ATOM 1180 N N . ASN A 1 148 ? 14.699 -10.964 1.044 1.00 94.62 148 ASN A N 1
ATOM 1181 C CA . ASN A 1 148 ? 15.092 -11.656 -0.180 1.00 94.62 148 ASN A CA 1
ATOM 1182 C C . ASN A 1 148 ? 14.849 -10.788 -1.418 1.00 94.62 148 ASN A C 1
ATOM 1184 O O . ASN A 1 148 ? 15.723 -10.732 -2.278 1.00 94.62 148 ASN A O 1
ATOM 1188 N N . ARG A 1 149 ? 13.734 -10.046 -1.489 1.00 91.19 149 ARG A N 1
ATOM 1189 C CA . ARG A 1 149 ? 13.498 -9.071 -2.571 1.00 91.19 149 ARG A CA 1
ATOM 1190 C C . ARG A 1 149 ? 14.571 -7.983 -2.604 1.00 91.19 149 ARG A C 1
ATOM 1192 O O . ARG A 1 149 ? 15.134 -7.741 -3.667 1.00 91.19 149 ARG A O 1
ATOM 1199 N N . MET A 1 150 ? 14.910 -7.396 -1.454 1.00 91.25 150 MET A N 1
ATOM 1200 C CA . MET A 1 150 ? 15.977 -6.388 -1.353 1.00 91.25 150 MET A CA 1
ATOM 1201 C C . MET A 1 150 ? 17.344 -6.953 -1.765 1.00 91.25 150 MET A C 1
ATOM 1203 O O . MET A 1 150 ? 18.058 -6.339 -2.554 1.00 91.25 150 MET A O 1
ATOM 1207 N N . ARG A 1 151 ? 17.698 -8.153 -1.282 1.00 91.62 151 ARG A N 1
ATOM 1208 C CA . ARG A 1 151 ? 18.958 -8.818 -1.648 1.00 91.62 151 ARG A CA 1
ATOM 1209 C C . ARG A 1 151 ? 19.012 -9.135 -3.143 1.00 91.62 151 ARG A C 1
ATOM 1211 O O . ARG A 1 151 ? 20.050 -8.928 -3.759 1.00 91.62 151 ARG A O 1
ATOM 1218 N N . ASN A 1 152 ? 17.912 -9.611 -3.724 1.00 92.00 152 ASN A N 1
ATOM 1219 C CA . ASN A 1 152 ? 17.828 -9.897 -5.155 1.00 92.00 152 ASN A CA 1
ATOM 1220 C C . ASN A 1 152 ? 17.977 -8.623 -5.992 1.00 92.00 152 ASN A C 1
ATOM 1222 O O . ASN A 1 152 ? 18.653 -8.657 -7.014 1.00 92.00 152 ASN A O 1
ATOM 1226 N N . TYR A 1 153 ? 17.397 -7.504 -5.548 1.00 87.50 153 TYR A N 1
ATOM 1227 C CA . TYR A 1 153 ? 17.567 -6.207 -6.201 1.00 87.50 153 TYR A CA 1
ATOM 1228 C C . TYR A 1 153 ? 19.045 -5.778 -6.218 1.00 87.50 153 TYR A C 1
ATOM 1230 O O . TYR A 1 153 ? 19.596 -5.538 -7.291 1.00 87.50 153 TYR A O 1
ATOM 1238 N N . LEU A 1 154 ? 19.718 -5.818 -5.062 1.00 90.12 154 LEU A N 1
ATOM 1239 C CA . LEU A 1 154 ? 21.144 -5.489 -4.952 1.00 90.12 154 LEU A CA 1
ATOM 1240 C C . LEU A 1 154 ? 22.037 -6.450 -5.760 1.00 90.12 154 LEU A C 1
ATOM 1242 O O . LEU A 1 154 ? 23.013 -6.037 -6.383 1.00 90.12 154 LEU A O 1
ATOM 1246 N N . LEU A 1 155 ? 21.700 -7.742 -5.777 1.00 91.62 155 LEU A N 1
ATOM 1247 C CA . LEU A 1 155 ? 22.417 -8.741 -6.570 1.00 91.62 155 LEU A CA 1
ATOM 1248 C C . LEU A 1 155 ? 22.291 -8.457 -8.072 1.00 91.62 155 LEU A C 1
ATOM 1250 O O . LEU A 1 155 ? 23.283 -8.533 -8.794 1.00 91.62 155 LEU A O 1
ATOM 1254 N N . LEU A 1 156 ? 21.090 -8.109 -8.543 1.00 90.19 156 LEU A N 1
ATOM 1255 C CA . LEU A 1 156 ? 20.856 -7.741 -9.939 1.00 90.19 156 LEU A CA 1
ATOM 1256 C C . LEU A 1 156 ? 21.626 -6.478 -10.323 1.00 90.19 156 LEU A C 1
ATOM 1258 O O . LEU A 1 156 ? 22.196 -6.436 -11.411 1.00 90.19 156 LEU A O 1
ATOM 1262 N N . GLU A 1 157 ? 21.672 -5.474 -9.447 1.00 90.00 157 GLU A N 1
ATOM 1263 C CA . GLU A 1 157 ? 22.498 -4.282 -9.659 1.00 90.00 157 GLU A CA 1
ATOM 1264 C C . GLU A 1 157 ? 23.978 -4.646 -9.772 1.00 90.00 157 GLU A C 1
ATOM 1266 O O . GLU A 1 157 ? 24.604 -4.292 -10.770 1.00 90.00 157 GLU A O 1
ATOM 1271 N N . LYS A 1 158 ? 24.522 -5.440 -8.839 1.00 87.50 158 LYS A N 1
ATOM 1272 C CA . LYS A 1 158 ? 25.916 -5.907 -8.898 1.00 87.50 158 LYS A CA 1
ATOM 1273 C C . LYS A 1 158 ? 26.228 -6.620 -10.217 1.00 87.50 158 LYS A C 1
ATOM 1275 O O . LYS A 1 158 ? 27.205 -6.278 -10.875 1.00 87.50 158 LYS A O 1
ATOM 1280 N N . VAL A 1 159 ? 25.383 -7.560 -10.642 1.00 90.56 159 VAL A N 1
ATOM 1281 C CA . VAL A 1 159 ? 25.575 -8.298 -11.904 1.00 90.56 159 VAL A CA 1
ATOM 1282 C C . VAL A 1 159 ? 25.498 -7.367 -13.121 1.00 90.56 159 VAL A C 1
ATOM 1284 O O . VAL A 1 159 ? 26.272 -7.520 -14.069 1.00 90.56 159 VAL A O 1
ATOM 1287 N N . ARG A 1 160 ? 24.591 -6.380 -13.115 1.00 87.12 160 ARG A N 1
ATOM 1288 C CA . ARG A 1 160 ? 24.497 -5.366 -14.180 1.00 87.12 160 ARG A CA 1
ATOM 1289 C C . ARG A 1 160 ? 25.761 -4.513 -14.240 1.00 87.12 160 ARG A C 1
ATOM 1291 O O . ARG A 1 160 ? 26.298 -4.340 -15.331 1.00 87.12 160 ARG A O 1
ATOM 1298 N N . PHE A 1 161 ? 26.260 -4.042 -13.099 1.00 83.81 161 PHE A N 1
ATOM 1299 C CA . PHE A 1 161 ? 27.505 -3.276 -13.028 1.00 83.81 161 PHE A CA 1
ATOM 1300 C C . PHE A 1 161 ? 28.710 -4.102 -13.480 1.00 83.81 161 PHE A C 1
ATOM 1302 O O . PHE A 1 161 ? 29.498 -3.628 -14.292 1.00 83.81 161 PHE A O 1
ATOM 1309 N N . GLU A 1 162 ? 28.819 -5.360 -13.052 1.00 85.00 162 GLU A N 1
ATOM 1310 C CA . GLU A 1 162 ? 29.876 -6.265 -13.515 1.00 85.00 162 GLU A CA 1
ATOM 1311 C C . GLU A 1 162 ? 29.842 -6.458 -15.036 1.00 85.00 162 GLU A C 1
ATOM 1313 O O . GLU A 1 162 ? 30.886 -6.422 -15.688 1.00 85.00 162 GLU A O 1
ATOM 1318 N N . LYS A 1 163 ? 28.652 -6.624 -15.630 1.00 87.81 163 LYS A N 1
ATOM 1319 C CA . LYS A 1 163 ? 28.503 -6.736 -17.088 1.00 87.81 163 LYS A CA 1
ATOM 1320 C C . LYS A 1 163 ? 28.903 -5.441 -17.802 1.00 87.81 163 LYS A C 1
ATOM 1322 O O . LYS A 1 163 ? 29.622 -5.509 -18.795 1.00 87.81 163 LYS A O 1
ATOM 1327 N N . MET A 1 164 ? 28.484 -4.286 -17.284 1.00 80.62 16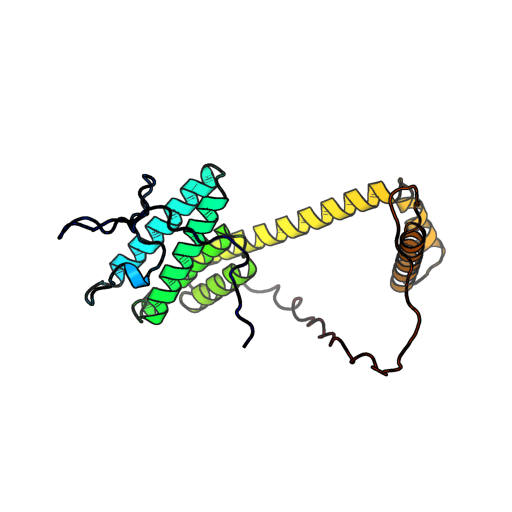4 MET A N 1
ATOM 1328 C CA . MET A 1 164 ? 28.863 -2.972 -17.820 1.00 80.62 164 MET A CA 1
ATOM 1329 C C . MET A 1 164 ? 30.385 -2.772 -17.791 1.00 80.62 164 MET A C 1
ATOM 1331 O O . MET A 1 164 ? 30.971 -2.392 -18.802 1.00 80.62 164 MET A O 1
ATOM 1335 N N . LEU A 1 165 ? 31.041 -3.109 -16.675 1.00 79.19 165 LEU A N 1
ATOM 1336 C CA . LEU A 1 165 ? 32.495 -2.985 -16.514 1.00 79.19 165 LEU A CA 1
ATOM 1337 C C . LEU A 1 165 ? 33.276 -3.937 -17.431 1.00 79.19 165 LEU A C 1
ATOM 1339 O O . LEU A 1 165 ? 34.294 -3.546 -18.001 1.00 79.19 165 LEU A O 1
ATOM 1343 N N . LYS A 1 166 ? 32.795 -5.173 -17.623 1.00 78.62 166 LYS A N 1
ATOM 1344 C CA . LYS A 1 166 ? 33.399 -6.130 -18.569 1.00 78.62 166 LYS A CA 1
ATOM 1345 C C . LYS A 1 166 ? 33.324 -5.636 -20.015 1.00 78.62 166 LYS A C 1
ATOM 1347 O O . LYS A 1 166 ? 34.285 -5.808 -20.758 1.00 78.62 166 LYS A O 1
ATOM 1352 N N . CYS A 1 167 ? 32.214 -5.009 -20.405 1.00 69.75 167 CYS A N 1
ATOM 1353 C CA . CYS A 1 167 ? 32.075 -4.403 -21.729 1.00 69.75 167 CYS A CA 1
ATOM 1354 C C . CYS A 1 167 ? 32.964 -3.158 -21.891 1.00 69.75 167 CYS A C 1
ATOM 1356 O O . CYS A 1 167 ? 33.549 -2.982 -22.953 1.00 69.75 167 CYS A O 1
ATOM 1358 N N . TYR A 1 168 ? 33.106 -2.334 -20.846 1.00 68.75 168 TYR A N 1
ATOM 1359 C CA . TYR A 1 168 ? 33.933 -1.121 -20.881 1.00 68.75 168 TYR A CA 1
ATOM 1360 C C . TYR A 1 168 ? 35.441 -1.419 -20.939 1.00 68.75 168 TYR A C 1
ATOM 1362 O O . TYR A 1 168 ? 36.183 -0.755 -21.648 1.00 68.75 168 TYR A O 1
ATOM 1370 N N . THR A 1 169 ? 35.903 -2.455 -20.232 1.00 65.94 169 THR A N 1
ATOM 1371 C CA . THR A 1 169 ? 37.333 -2.827 -20.167 1.00 65.94 169 THR A CA 1
ATOM 1372 C C . THR A 1 169 ? 37.814 -3.683 -21.342 1.00 65.94 169 THR A C 1
ATOM 1374 O O . THR A 1 169 ? 38.970 -4.105 -21.355 1.00 65.94 169 THR A O 1
ATOM 1377 N N . GLY A 1 170 ? 36.954 -3.956 -22.334 1.00 61.50 170 GLY A N 1
ATOM 1378 C CA . GLY A 1 170 ? 37.337 -4.614 -23.589 1.00 61.50 170 GLY A CA 1
ATOM 1379 C C . GLY A 1 170 ? 38.017 -5.980 -23.420 1.00 61.50 170 GLY A C 1
ATOM 1380 O O . GLY A 1 170 ? 38.817 -6.368 -24.263 1.00 61.50 170 GLY A O 1
ATOM 1381 N N . GLY A 1 171 ? 37.756 -6.693 -22.318 1.00 57.50 171 GLY A N 1
ATOM 1382 C CA . GLY A 1 171 ? 38.423 -7.964 -22.000 1.00 57.50 171 GLY A CA 1
ATOM 1383 C C . GLY A 1 171 ? 39.838 -7.849 -21.406 1.00 57.50 171 GLY A C 1
ATOM 1384 O O . GLY A 1 171 ? 40.409 -8.868 -21.037 1.00 57.50 171 GLY A O 1
ATOM 1385 N N . CYS A 1 172 ? 40.390 -6.646 -21.212 1.00 53.41 172 CYS A N 1
ATOM 1386 C CA . CYS A 1 172 ? 41.711 -6.441 -20.592 1.00 53.41 172 CYS A CA 1
ATOM 1387 C C . CYS A 1 172 ? 41.701 -6.515 -19.050 1.00 53.41 172 CYS A C 1
ATOM 1389 O O . CYS A 1 172 ? 42.706 -6.235 -18.406 1.00 53.41 172 CYS A O 1
ATOM 1391 N N . LEU A 1 173 ? 40.588 -6.880 -18.404 1.00 54.88 173 LEU A N 1
ATOM 1392 C CA . LEU A 1 173 ? 40.534 -6.923 -16.935 1.00 54.88 173 LEU A CA 1
ATOM 1393 C C . LEU A 1 173 ? 41.483 -7.989 -16.351 1.00 54.88 173 LEU A C 1
ATOM 1395 O O . LEU A 1 173 ? 42.064 -7.783 -15.287 1.00 54.88 173 LEU A O 1
ATOM 1399 N N . GLU A 1 174 ? 41.689 -9.098 -17.069 1.00 55.56 174 GLU A N 1
ATOM 1400 C CA . GLU A 1 174 ? 42.617 -10.157 -16.654 1.00 55.56 174 GLU A CA 1
ATOM 1401 C C . GLU A 1 174 ? 44.077 -9.671 -16.664 1.00 55.56 174 GLU A C 1
ATOM 1403 O O . GLU A 1 174 ? 44.823 -9.981 -15.736 1.00 55.56 174 GLU A O 1
ATOM 1408 N N . THR A 1 175 ? 44.485 -8.820 -17.617 1.00 53.31 175 THR A N 1
ATOM 1409 C CA . THR A 1 175 ? 45.853 -8.267 -17.650 1.00 53.31 175 THR A CA 1
ATOM 1410 C C . THR A 1 175 ? 46.096 -7.258 -16.527 1.00 53.31 175 THR A C 1
ATOM 1412 O O . THR A 1 175 ? 47.165 -7.280 -15.918 1.00 53.31 175 THR A O 1
ATOM 1415 N N . TYR A 1 176 ? 45.101 -6.440 -16.168 1.00 57.12 176 TYR A N 1
ATOM 1416 C CA . TYR A 1 176 ? 45.207 -5.493 -15.049 1.00 57.12 176 TYR A CA 1
ATOM 1417 C C . TYR A 1 176 ? 45.280 -6.183 -13.676 1.00 57.12 176 TYR A C 1
ATOM 1419 O O . TYR A 1 176 ? 46.059 -5.757 -12.821 1.00 57.12 176 TYR A O 1
ATOM 1427 N N . ILE A 1 177 ? 44.533 -7.274 -13.465 1.00 58.56 177 ILE A N 1
ATOM 1428 C CA . ILE A 1 177 ? 44.602 -8.066 -12.222 1.00 58.56 177 ILE A CA 1
ATOM 1429 C C . ILE A 1 177 ? 45.944 -8.817 -12.126 1.00 58.56 177 ILE A C 1
ATOM 1431 O O . ILE A 1 177 ? 46.541 -8.878 -11.048 1.00 58.56 177 ILE A O 1
ATOM 1435 N N . HIS A 1 178 ? 46.472 -9.331 -13.244 1.00 55.03 178 HIS A N 1
ATOM 1436 C CA . HIS A 1 178 ? 47.797 -9.959 -13.275 1.00 55.03 178 HIS A CA 1
ATOM 1437 C C . HIS A 1 178 ? 48.944 -8.956 -13.051 1.00 55.03 178 HIS A C 1
ATOM 1439 O O . HIS A 1 178 ? 49.859 -9.260 -12.287 1.00 55.03 178 HIS A O 1
ATOM 1445 N N . LEU A 1 179 ? 48.878 -7.749 -13.623 1.00 52.97 179 LEU A N 1
ATOM 1446 C CA . LEU A 1 179 ? 49.854 -6.676 -13.375 1.00 52.97 179 LEU A CA 1
ATOM 1447 C C . LEU A 1 179 ? 49.856 -6.213 -11.906 1.00 52.97 179 LEU A C 1
ATOM 1449 O O . LEU A 1 179 ? 50.926 -5.967 -11.349 1.00 52.97 179 LEU A O 1
ATOM 1453 N N . GLY A 1 180 ? 48.692 -6.164 -11.247 1.00 52.97 180 GLY A N 1
ATOM 1454 C CA . GLY A 1 180 ? 48.586 -5.841 -9.817 1.00 52.97 180 GLY A CA 1
ATOM 1455 C C . GLY A 1 180 ? 49.250 -6.878 -8.900 1.00 52.97 180 GLY A C 1
ATOM 1456 O O . GLY A 1 180 ? 49.957 -6.510 -7.961 1.00 52.97 180 GLY A O 1
ATOM 1457 N N . ASN A 1 181 ? 49.104 -8.171 -9.210 1.00 52.09 181 ASN A N 1
ATOM 1458 C CA . ASN A 1 181 ? 49.751 -9.254 -8.457 1.00 52.09 181 ASN A CA 1
ATOM 1459 C C . ASN A 1 181 ? 51.277 -9.310 -8.661 1.00 52.09 181 ASN A C 1
ATOM 1461 O O . ASN A 1 181 ? 51.991 -9.765 -7.769 1.00 52.09 181 ASN A O 1
ATOM 1465 N N . VAL A 1 182 ? 51.789 -8.827 -9.799 1.00 54.41 182 VAL A N 1
ATOM 1466 C CA . VAL A 1 182 ? 53.234 -8.755 -10.089 1.00 54.41 182 VAL A CA 1
ATOM 1467 C C . VAL A 1 182 ? 53.928 -7.619 -9.317 1.00 54.41 182 VAL A C 1
ATOM 1469 O O . VAL A 1 182 ? 55.104 -7.744 -8.989 1.00 54.41 182 VAL A O 1
ATOM 1472 N N . PHE A 1 183 ? 53.212 -6.544 -8.964 1.00 52.78 183 PHE A N 1
ATOM 1473 C CA . PHE A 1 183 ? 53.791 -5.351 -8.324 1.00 52.78 183 PHE A CA 1
ATOM 1474 C C . PHE A 1 183 ? 53.666 -5.283 -6.786 1.00 52.78 183 PHE A C 1
ATOM 1476 O O . PHE A 1 183 ? 54.135 -4.310 -6.200 1.00 52.78 183 PHE A O 1
ATOM 1483 N N . GLN A 1 184 ? 53.058 -6.276 -6.116 1.00 53.69 184 GLN A N 1
ATOM 1484 C CA . GLN A 1 184 ? 52.870 -6.320 -4.645 1.00 53.69 184 GLN A CA 1
ATOM 1485 C C . GLN A 1 184 ? 52.321 -5.017 -4.009 1.00 53.69 184 GLN A C 1
ATOM 1487 O O . GLN A 1 184 ? 52.576 -4.719 -2.842 1.00 53.69 184 GLN A O 1
ATOM 1492 N N . LEU A 1 185 ? 51.546 -4.222 -4.747 1.00 55.72 185 LEU A N 1
ATOM 1493 C CA . LEU A 1 185 ? 50.954 -2.990 -4.223 1.00 55.72 185 LEU A CA 1
ATOM 1494 C C . LEU A 1 185 ? 49.691 -3.308 -3.412 1.00 55.72 185 LEU A C 1
ATOM 1496 O O . LEU A 1 185 ? 48.886 -4.156 -3.796 1.00 55.72 185 LEU A O 1
ATOM 1500 N N . GLN A 1 186 ? 49.498 -2.613 -2.286 1.00 52.38 186 GLN A N 1
ATOM 1501 C CA . GLN A 1 186 ? 48.296 -2.777 -1.463 1.00 52.38 186 GLN A CA 1
ATOM 1502 C C . GLN A 1 186 ? 47.019 -2.510 -2.291 1.00 52.38 186 GLN A C 1
ATOM 1504 O O . GLN A 1 186 ? 46.991 -1.537 -3.053 1.00 52.38 186 GLN A O 1
ATOM 1509 N N . PRO A 1 187 ? 45.928 -3.288 -2.102 1.00 58.47 187 PRO A N 1
ATOM 1510 C CA . PRO A 1 187 ? 44.709 -3.187 -2.917 1.00 58.47 187 PRO A CA 1
ATOM 1511 C C . PRO A 1 187 ? 44.107 -1.774 -2.976 1.00 58.47 187 PRO A C 1
ATOM 1513 O O . PRO A 1 187 ? 43.530 -1.383 -3.987 1.00 58.47 187 PRO A O 1
ATOM 1516 N N . ALA A 1 188 ? 44.282 -0.985 -1.910 1.00 53.84 188 ALA A N 1
ATOM 1517 C CA . ALA A 1 188 ? 43.788 0.386 -1.815 1.00 53.84 188 ALA A CA 1
ATOM 1518 C C . ALA A 1 188 ? 44.454 1.354 -2.814 1.00 53.84 188 ALA A C 1
ATOM 1520 O O . ALA A 1 188 ? 43.781 2.226 -3.361 1.00 53.84 188 ALA A O 1
ATOM 1521 N N . ILE A 1 189 ? 45.752 1.187 -3.095 1.00 59.56 189 ILE A N 1
ATOM 1522 C CA . ILE A 1 189 ? 46.512 2.072 -3.998 1.00 59.56 189 ILE A CA 1
ATOM 1523 C C . ILE A 1 189 ? 46.146 1.785 -5.459 1.00 59.56 189 ILE A C 1
ATOM 1525 O O . ILE A 1 189 ? 46.025 2.700 -6.271 1.00 59.56 189 ILE A O 1
ATOM 1529 N N . PHE A 1 190 ? 45.897 0.516 -5.784 1.00 58.59 190 PHE A N 1
ATOM 1530 C CA . PHE A 1 190 ? 45.504 0.098 -7.127 1.00 58.59 190 PHE A CA 1
ATOM 1531 C C . PHE A 1 190 ? 44.105 0.606 -7.506 1.00 58.59 190 PHE A C 1
ATOM 1533 O O . PHE A 1 190 ? 43.918 1.141 -8.597 1.00 58.59 190 PHE A O 1
ATOM 1540 N N . VAL A 1 191 ? 43.134 0.514 -6.587 1.00 60.53 191 VAL A N 1
ATOM 1541 C CA . VAL A 1 191 ? 41.780 1.050 -6.811 1.00 60.53 191 VAL A CA 1
ATOM 1542 C C . VAL A 1 191 ? 41.817 2.570 -6.989 1.00 60.53 191 VAL A C 1
ATOM 1544 O O . VAL A 1 191 ? 41.169 3.078 -7.898 1.00 60.53 191 VAL A O 1
ATOM 1547 N N . ALA A 1 192 ? 42.617 3.291 -6.196 1.00 58.50 192 ALA A N 1
ATOM 1548 C CA . ALA A 1 192 ? 42.780 4.736 -6.352 1.00 58.50 192 ALA A CA 1
ATOM 1549 C C . ALA A 1 192 ? 43.365 5.109 -7.725 1.00 58.50 192 ALA A C 1
ATOM 1551 O O . ALA A 1 192 ? 42.816 5.979 -8.391 1.00 58.50 192 ALA A O 1
ATOM 1552 N N . TYR A 1 193 ? 44.408 4.409 -8.184 1.00 62.41 193 TYR A N 1
ATOM 1553 C CA . TYR A 1 193 ? 45.061 4.677 -9.472 1.00 62.41 193 TYR A CA 1
ATOM 1554 C C . TYR A 1 193 ? 44.151 4.401 -10.681 1.00 62.41 193 TYR A C 1
ATOM 1556 O O . TYR A 1 193 ? 44.126 5.165 -11.648 1.00 62.41 193 TYR A O 1
ATOM 1564 N N . VAL A 1 194 ? 43.362 3.324 -10.621 1.00 64.75 194 VAL A N 1
ATOM 1565 C CA . VAL A 1 194 ? 42.378 2.998 -11.664 1.00 64.75 194 VAL A CA 1
ATOM 1566 C C . VAL A 1 194 ? 41.245 4.028 -11.678 1.00 64.75 194 VAL A C 1
ATOM 1568 O O . VAL A 1 194 ? 40.866 4.497 -12.748 1.00 64.75 194 VAL A O 1
ATOM 1571 N N . VAL A 1 195 ? 40.746 4.441 -10.510 1.00 69.75 195 VAL A N 1
ATOM 1572 C CA . VAL A 1 195 ? 39.685 5.456 -10.406 1.00 69.75 195 VAL A CA 1
ATOM 1573 C C . VAL A 1 195 ? 40.168 6.830 -10.886 1.00 69.75 195 VAL A C 1
ATOM 1575 O O . VAL A 1 195 ? 39.431 7.496 -11.609 1.00 69.75 195 VAL A O 1
ATOM 1578 N N . THR A 1 196 ? 41.404 7.241 -10.575 1.00 61.84 196 THR A N 1
ATOM 1579 C CA . THR A 1 196 ? 41.959 8.521 -11.057 1.00 61.84 196 THR A CA 1
ATOM 1580 C C . THR A 1 196 ? 42.190 8.540 -12.567 1.00 61.84 196 THR A C 1
ATOM 1582 O O . THR A 1 196 ? 41.931 9.562 -13.193 1.00 61.84 196 THR A O 1
ATOM 1585 N N . ASN A 1 197 ? 42.615 7.426 -13.174 1.00 58.72 197 ASN A N 1
ATOM 1586 C CA . ASN A 1 197 ? 42.812 7.358 -14.628 1.00 58.72 197 ASN A CA 1
ATOM 1587 C C . ASN A 1 197 ? 41.483 7.328 -15.398 1.00 58.72 197 ASN A C 1
ATOM 1589 O O . ASN A 1 197 ? 41.351 8.003 -16.412 1.00 58.72 197 ASN A O 1
ATOM 1593 N N . ILE A 1 198 ? 40.469 6.621 -14.887 1.00 60.78 198 ILE A N 1
ATOM 1594 C CA . ILE A 1 198 ? 39.128 6.613 -15.496 1.00 60.78 198 ILE A CA 1
ATOM 1595 C C . ILE A 1 198 ? 38.453 7.993 -15.373 1.00 60.78 198 ILE A C 1
ATOM 1597 O O . ILE A 1 198 ? 37.748 8.414 -16.288 1.00 60.78 198 ILE A O 1
ATOM 1601 N N . LEU A 1 199 ? 38.675 8.719 -14.269 1.00 53.06 199 LEU A N 1
ATOM 1602 C CA . LEU A 1 199 ? 38.169 10.088 -14.098 1.00 53.06 199 LEU A CA 1
ATOM 1603 C C . LEU A 1 199 ? 38.855 11.093 -15.036 1.00 53.06 199 LEU A C 1
ATOM 1605 O O . LEU A 1 199 ? 38.173 11.953 -15.586 1.00 53.06 199 LEU A O 1
ATOM 1609 N N . HIS A 1 200 ? 40.161 10.954 -15.278 1.00 54.38 200 HIS A N 1
ATOM 1610 C CA . HIS A 1 200 ? 40.898 11.832 -16.193 1.00 54.38 200 HIS A CA 1
ATOM 1611 C C . HIS A 1 200 ? 40.488 11.634 -17.671 1.00 54.38 200 HIS A C 1
ATOM 1613 O O . HIS A 1 200 ? 40.535 12.583 -18.457 1.00 54.38 200 HIS A O 1
ATOM 1619 N N . ASP A 1 201 ? 40.027 10.437 -18.051 1.00 48.09 201 ASP A N 1
ATOM 1620 C CA . ASP A 1 201 ? 39.474 10.164 -19.389 1.00 48.09 201 ASP A CA 1
ATOM 1621 C C . ASP A 1 201 ? 38.057 10.742 -19.586 1.00 48.09 201 ASP A C 1
ATOM 1623 O O . ASP A 1 201 ? 37.696 11.146 -20.693 1.00 48.09 201 ASP A O 1
ATOM 1627 N N . LEU A 1 202 ? 37.251 10.847 -18.522 1.00 48.94 202 LEU A N 1
ATOM 1628 C CA . LEU A 1 202 ? 35.905 11.440 -18.585 1.00 48.94 202 LEU A CA 1
ATOM 1629 C C . LEU A 1 202 ? 35.925 12.970 -18.737 1.00 48.94 202 LEU A C 1
ATOM 1631 O O . LEU A 1 202 ? 34.994 13.541 -19.305 1.00 48.94 202 LEU A O 1
ATOM 1635 N N . GLU A 1 203 ? 36.987 13.638 -18.288 1.00 47.91 203 GLU A N 1
ATOM 1636 C CA . GLU A 1 203 ? 37.130 15.098 -18.381 1.00 47.91 203 GLU A CA 1
ATOM 1637 C C . GLU A 1 203 ? 37.529 15.563 -19.803 1.00 47.91 203 GLU A C 1
ATOM 1639 O O . GLU A 1 203 ? 37.166 16.661 -20.233 1.00 47.91 203 GLU A O 1
ATOM 1644 N N . MET A 1 204 ? 38.162 14.684 -20.594 1.00 43.34 204 MET A N 1
ATOM 1645 C CA . MET A 1 204 ? 38.595 14.938 -21.981 1.00 43.34 204 MET A CA 1
ATOM 1646 C C . MET A 1 204 ? 37.478 14.829 -23.039 1.00 43.34 204 MET A C 1
ATOM 1648 O O . MET A 1 204 ? 37.647 15.315 -24.158 1.00 43.34 204 MET A O 1
ATOM 1652 N N . HIS A 1 205 ? 36.322 14.232 -22.728 1.00 41.84 205 HIS A N 1
ATOM 1653 C CA . HIS A 1 205 ? 35.207 14.083 -23.684 1.00 41.84 205 HIS A CA 1
ATOM 1654 C C . HIS A 1 205 ? 34.151 15.200 -23.632 1.00 41.84 205 HIS A C 1
ATOM 1656 O O . HIS A 1 205 ? 33.126 15.120 -24.306 1.00 41.84 205 HIS A O 1
ATOM 1662 N N . SER A 1 206 ? 34.422 16.294 -22.915 1.00 38.00 206 SER A N 1
ATOM 1663 C CA . SER A 1 206 ? 33.569 17.493 -22.896 1.00 38.00 206 SER A CA 1
ATOM 1664 C C . SER A 1 206 ? 33.797 18.468 -24.074 1.00 38.00 206 SER A C 1
ATOM 1666 O O . SER A 1 206 ? 33.272 19.583 -24.072 1.00 38.00 206 SER A O 1
ATOM 1668 N N . HIS A 1 207 ? 34.529 18.070 -25.123 1.00 45.12 207 HIS A N 1
ATOM 1669 C CA . HIS A 1 207 ? 34.698 18.867 -26.346 1.00 45.12 207 HIS A CA 1
ATOM 1670 C C . HIS A 1 207 ? 34.217 18.139 -27.604 1.00 45.12 207 HIS A C 1
ATOM 1672 O O . HIS A 1 207 ? 34.897 17.284 -28.161 1.00 45.12 207 HIS A O 1
ATOM 1678 N N . MET A 1 208 ? 33.035 18.547 -28.068 1.00 28.92 208 MET A N 1
ATOM 1679 C CA . MET A 1 208 ? 32.481 18.314 -29.404 1.00 28.92 208 MET A CA 1
ATOM 1680 C C . MET A 1 208 ? 31.553 19.502 -29.764 1.00 28.92 208 MET A C 1
ATOM 1682 O O . MET A 1 208 ? 31.143 20.239 -28.867 1.00 28.92 208 MET A O 1
ATOM 1686 N N . PRO A 1 209 ? 31.328 19.784 -31.060 1.00 37.38 209 PRO A N 1
ATOM 1687 C CA . PRO A 1 209 ? 31.735 21.026 -31.723 1.00 37.38 209 PRO A CA 1
ATOM 1688 C C . PRO A 1 209 ? 30.622 22.076 -31.859 1.00 37.38 209 PRO A C 1
ATOM 1690 O O . PRO A 1 209 ? 29.436 21.770 -31.764 1.00 37.38 209 PRO A O 1
ATOM 1693 N N . GLN A 1 210 ? 31.022 23.326 -32.124 1.00 39.97 210 GLN A N 1
ATOM 1694 C CA . GLN A 1 210 ? 30.111 24.402 -32.517 1.00 39.97 210 GLN A CA 1
ATOM 1695 C C . GLN A 1 210 ? 29.932 24.434 -34.035 1.00 39.97 210 GLN A C 1
ATOM 1697 O O . GLN A 1 210 ? 30.903 24.685 -34.736 1.00 39.97 210 GLN A O 1
ATOM 1702 N N . ASP A 1 211 ? 28.690 24.288 -34.503 1.00 29.02 211 ASP A N 1
ATOM 1703 C CA . ASP A 1 211 ? 28.246 24.734 -35.827 1.00 29.02 211 ASP A CA 1
ATOM 1704 C C . ASP A 1 211 ? 26.807 25.294 -35.754 1.00 29.02 211 ASP A C 1
ATOM 1706 O O . ASP A 1 211 ? 25.870 24.544 -35.505 1.00 29.02 211 ASP A O 1
ATOM 1710 N N . GLY A 1 212 ? 26.696 26.624 -35.957 1.00 30.12 212 GLY A N 1
ATOM 1711 C CA . GLY A 1 212 ? 25.622 27.433 -36.589 1.00 30.12 212 GLY A CA 1
ATOM 1712 C C . GLY A 1 212 ? 24.137 27.280 -36.172 1.00 30.12 212 GLY A C 1
ATOM 1713 O O . GLY A 1 212 ? 23.659 26.191 -35.920 1.00 30.12 212 GLY A O 1
ATOM 1714 N N . ILE A 1 213 ? 23.247 28.287 -36.194 1.00 29.27 213 ILE A N 1
ATOM 1715 C CA . ILE A 1 213 ? 23.193 29.630 -36.809 1.00 29.27 213 ILE A CA 1
ATOM 1716 C C . ILE A 1 213 ? 22.034 30.427 -36.132 1.00 29.27 213 ILE A C 1
ATOM 1718 O O . ILE A 1 213 ? 21.061 29.821 -35.691 1.00 29.27 213 ILE A O 1
ATOM 1722 N N . TRP A 1 214 ? 22.113 31.770 -36.203 1.00 25.69 214 TRP A N 1
ATOM 1723 C CA . TRP A 1 214 ? 21.106 32.845 -35.994 1.00 25.69 214 TRP A CA 1
ATOM 1724 C C . TRP A 1 214 ? 21.020 33.420 -34.569 1.00 25.69 214 TRP A C 1
ATOM 1726 O O . TRP A 1 214 ? 20.798 32.699 -33.614 1.00 25.69 214 TRP A O 1
ATOM 1736 N N . SER A 1 215 ? 21.100 34.727 -34.309 1.00 27.98 215 SER A N 1
ATOM 1737 C CA . SER A 1 215 ? 21.391 35.933 -35.098 1.00 27.98 215 SER A CA 1
ATOM 1738 C C . SER A 1 215 ? 21.356 37.122 -34.120 1.00 27.98 215 SER A C 1
ATOM 1740 O O . SER A 1 215 ? 20.470 37.167 -33.277 1.00 27.98 215 SER A O 1
ATOM 1742 N N . ASN A 1 216 ? 22.265 38.087 -34.293 1.00 29.38 216 ASN A N 1
ATOM 1743 C CA . ASN A 1 216 ? 22.155 39.516 -33.950 1.00 29.38 216 ASN A CA 1
ATOM 1744 C C . ASN A 1 216 ? 21.562 39.945 -32.588 1.00 29.38 216 ASN A C 1
ATOM 1746 O O . ASN A 1 216 ? 20.350 39.951 -32.398 1.00 29.38 216 ASN A O 1
ATOM 1750 N N . THR A 1 217 ? 22.394 40.558 -31.736 1.00 31.45 217 THR A N 1
ATOM 1751 C CA . THR A 1 217 ? 22.374 42.017 -31.456 1.00 31.45 217 THR A CA 1
ATOM 1752 C C . THR A 1 217 ? 23.416 42.338 -30.381 1.00 31.45 217 THR A C 1
ATOM 1754 O O . THR A 1 217 ? 23.236 42.043 -29.205 1.00 31.45 217 THR A O 1
ATOM 1757 N N . LEU A 1 218 ? 24.511 42.981 -30.791 1.00 33.41 218 LEU A N 1
ATOM 1758 C CA . LEU A 1 218 ? 25.417 43.688 -29.889 1.00 33.41 218 LEU A CA 1
ATOM 1759 C C . LEU A 1 218 ? 24.859 45.089 -29.622 1.00 33.41 218 LEU A C 1
ATOM 1761 O O . LEU A 1 218 ? 24.710 45.878 -30.558 1.00 33.41 218 LEU A O 1
ATOM 1765 N N . ARG A 1 219 ? 24.637 45.433 -28.351 1.00 28.00 219 ARG A N 1
ATOM 1766 C CA . ARG A 1 219 ? 24.849 46.801 -27.857 1.00 28.00 219 ARG A CA 1
ATOM 1767 C C . ARG A 1 219 ? 24.931 46.833 -26.329 1.00 28.00 219 ARG A C 1
ATOM 1769 O O . ARG A 1 219 ? 23.988 46.432 -25.663 1.00 28.00 219 ARG A O 1
ATOM 1776 N N . GLY A 1 220 ? 26.026 47.398 -25.816 1.00 27.22 220 GLY A N 1
ATOM 1777 C CA . GLY A 1 220 ? 26.063 48.019 -24.486 1.00 27.22 220 GLY A CA 1
ATOM 1778 C C . GLY A 1 220 ? 27.011 47.398 -23.456 1.00 27.22 220 GLY A C 1
ATOM 1779 O O . GLY A 1 220 ? 26.591 46.612 -22.623 1.00 27.22 220 GLY A O 1
ATOM 1780 N N . THR A 1 221 ? 28.281 47.817 -23.503 1.00 28.62 221 THR A N 1
ATOM 1781 C CA . THR A 1 221 ? 29.107 48.319 -22.369 1.00 28.62 221 THR A CA 1
ATOM 1782 C C . THR A 1 221 ? 28.355 48.529 -21.034 1.00 28.62 221 THR A C 1
ATOM 1784 O O . THR A 1 221 ? 27.258 49.070 -21.080 1.00 28.62 221 THR A O 1
ATOM 1787 N N . GLN A 1 222 ? 28.841 48.320 -19.803 1.00 29.55 222 GLN A N 1
ATOM 1788 C CA . GLN A 1 222 ? 30.140 48.049 -19.144 1.00 29.55 222 GLN A CA 1
ATOM 1789 C C . GLN A 1 222 ? 29.812 47.759 -17.627 1.00 29.55 222 GLN A C 1
ATOM 1791 O O . GLN A 1 222 ? 28.632 47.761 -17.275 1.00 29.55 222 GLN A O 1
ATOM 1796 N N . PRO A 1 223 ? 30.784 47.467 -16.731 1.00 38.66 223 PRO A N 1
ATOM 1797 C CA . PRO A 1 223 ? 30.637 46.631 -15.529 1.00 38.66 223 PRO A CA 1
ATOM 1798 C C . PRO A 1 223 ? 30.344 47.400 -14.230 1.00 38.66 223 PRO A C 1
ATOM 1800 O O . PRO A 1 223 ? 30.709 48.566 -14.097 1.00 38.66 223 PRO A O 1
ATOM 1803 N N . THR A 1 224 ? 29.826 46.705 -13.210 1.00 28.14 224 THR A N 1
ATOM 1804 C CA . THR A 1 224 ? 29.968 47.120 -11.806 1.00 28.14 224 THR A CA 1
ATOM 1805 C C . THR A 1 224 ? 30.266 45.936 -10.886 1.00 28.14 224 THR A C 1
ATOM 1807 O O . THR A 1 224 ? 29.686 44.857 -10.959 1.00 28.14 224 THR A O 1
ATOM 1810 N N . SER A 1 225 ? 31.254 46.183 -10.038 1.00 27.94 225 SER A N 1
ATOM 1811 C CA . SER A 1 225 ? 31.808 45.365 -8.968 1.00 27.94 225 SER A CA 1
ATOM 1812 C C . SER A 1 225 ? 30.790 44.976 -7.893 1.00 27.94 225 SER A C 1
ATOM 1814 O O . SER A 1 225 ? 30.077 45.838 -7.382 1.00 27.94 225 SER A O 1
ATOM 1816 N N . GLY A 1 226 ? 30.836 43.722 -7.445 1.00 28.11 226 GLY A N 1
ATOM 1817 C CA . GLY A 1 226 ? 30.170 43.270 -6.225 1.00 28.11 226 GLY A CA 1
ATOM 1818 C C . GLY A 1 226 ? 30.688 41.898 -5.814 1.00 28.11 226 GLY A C 1
ATOM 1819 O O . GLY A 1 226 ? 30.459 40.912 -6.502 1.00 28.11 226 GLY A O 1
ATOM 1820 N N . GLN A 1 227 ? 31.449 41.859 -4.724 1.00 31.58 227 GLN A N 1
ATOM 1821 C CA . GLN A 1 227 ? 32.007 40.653 -4.122 1.00 31.58 227 GLN A CA 1
ATOM 1822 C C . GLN A 1 227 ? 30.898 39.714 -3.620 1.00 31.58 227 GLN A C 1
ATOM 1824 O O . GLN A 1 227 ? 29.990 40.155 -2.921 1.00 31.58 227 GLN A O 1
ATOM 1829 N N . SER A 1 228 ? 31.038 38.410 -3.858 1.00 29.56 228 SER A N 1
ATOM 1830 C CA . SER A 1 228 ? 30.412 37.386 -3.018 1.00 29.56 228 SER A CA 1
ATOM 1831 C C . SER A 1 228 ? 31.333 36.174 -2.917 1.00 29.56 228 SER A C 1
ATOM 1833 O O . SER A 1 228 ? 31.633 35.517 -3.913 1.00 29.56 228 SER A O 1
ATOM 1835 N N . GLN A 1 229 ? 31.802 35.913 -1.699 1.00 32.66 229 GLN A N 1
ATOM 1836 C CA . GLN A 1 229 ? 32.491 34.681 -1.329 1.00 32.66 229 GLN A CA 1
ATOM 1837 C C . GLN A 1 229 ? 31.560 33.463 -1.473 1.00 32.66 229 GLN A C 1
ATOM 1839 O O . GLN A 1 229 ? 30.348 33.612 -1.303 1.00 32.66 229 GLN A O 1
ATOM 1844 N N . PRO A 1 230 ? 32.093 32.257 -1.740 1.00 33.25 230 PRO A N 1
ATOM 1845 C CA . PRO A 1 230 ? 31.291 31.038 -1.738 1.00 33.25 230 PRO A CA 1
ATOM 1846 C C . PRO A 1 230 ? 30.939 30.616 -0.297 1.00 33.25 230 PRO A C 1
ATOM 1848 O O . PRO A 1 230 ? 31.831 30.582 0.556 1.00 33.25 230 PRO A O 1
ATOM 1851 N N . PRO A 1 231 ? 29.680 30.250 0.010 1.00 32.28 231 PRO A N 1
ATOM 1852 C CA . PRO A 1 231 ? 29.357 29.647 1.292 1.00 32.28 231 PRO A CA 1
ATOM 1853 C C . PRO A 1 231 ? 29.842 28.190 1.343 1.00 32.28 231 PRO A C 1
ATOM 1855 O O . PRO A 1 231 ? 29.419 27.326 0.580 1.00 32.28 231 PRO A O 1
ATOM 1858 N N . SER A 1 232 ? 30.773 27.981 2.268 1.00 29.72 232 SER A N 1
ATOM 1859 C CA . SER A 1 232 ? 30.984 26.822 3.142 1.00 29.72 232 SER A CA 1
ATOM 1860 C C . SER A 1 232 ? 30.111 25.565 2.962 1.00 29.72 232 SER A C 1
ATOM 1862 O O . SER A 1 232 ? 28.901 25.592 3.169 1.00 29.72 232 SER A O 1
ATOM 1864 N N . THR A 1 233 ? 30.821 24.442 2.814 1.00 30.94 233 THR A N 1
ATOM 1865 C CA . THR A 1 233 ? 30.645 23.203 3.596 1.00 30.94 233 THR A CA 1
ATOM 1866 C C . THR A 1 233 ? 29.315 22.457 3.445 1.00 30.94 233 THR A C 1
ATOM 1868 O O . THR A 1 233 ? 28.392 22.614 4.240 1.00 30.94 233 THR A O 1
ATOM 1871 N N . ILE A 1 234 ? 29.279 21.510 2.502 1.00 32.00 234 ILE A N 1
ATOM 1872 C CA . ILE A 1 234 ? 28.405 20.335 2.603 1.00 32.00 234 ILE A CA 1
ATOM 1873 C C . ILE A 1 234 ? 28.994 19.414 3.677 1.00 32.00 234 ILE A C 1
ATOM 1875 O O . ILE A 1 234 ? 30.119 18.929 3.561 1.00 32.00 234 ILE A O 1
ATOM 1879 N N . SER A 1 235 ? 28.229 19.205 4.744 1.00 30.05 235 SER A N 1
ATOM 1880 C CA . SER A 1 235 ? 28.510 18.253 5.810 1.00 30.05 235 SER A CA 1
ATOM 1881 C C . SER A 1 235 ? 28.392 16.819 5.290 1.00 30.05 235 SER A C 1
ATOM 1883 O O . SER A 1 235 ? 27.307 16.311 5.015 1.00 30.05 235 SER A O 1
ATOM 1885 N N . VAL A 1 236 ? 29.539 16.154 5.176 1.00 35.56 236 VAL A N 1
ATOM 1886 C CA . VAL A 1 236 ? 29.637 14.696 5.097 1.00 35.56 236 VAL A CA 1
ATOM 1887 C C . VAL A 1 236 ? 29.304 14.148 6.485 1.00 35.56 236 VAL A C 1
ATOM 1889 O O . VAL A 1 236 ? 30.009 14.459 7.444 1.00 35.56 236 VAL A O 1
ATOM 1892 N N . TRP A 1 237 ? 28.234 13.360 6.608 1.00 30.36 237 TRP A N 1
ATOM 1893 C CA . TRP A 1 237 ? 27.981 12.572 7.817 1.00 30.36 237 TRP A CA 1
ATOM 1894 C C . TRP A 1 237 ? 28.568 11.161 7.681 1.00 30.36 237 TRP A C 1
ATOM 1896 O O . TRP A 1 237 ? 28.657 10.644 6.563 1.00 30.36 237 TRP A O 1
ATOM 1906 N N . PRO A 1 238 ? 29.012 10.556 8.798 1.00 29.11 238 PRO A N 1
ATOM 1907 C CA . PRO A 1 238 ? 29.851 9.368 8.803 1.00 29.11 238 PRO A CA 1
ATOM 1908 C C . PRO A 1 238 ? 29.058 8.117 8.432 1.00 29.11 238 PRO A C 1
ATOM 1910 O O . PRO A 1 238 ? 27.882 7.978 8.758 1.00 29.11 238 PRO A O 1
ATOM 1913 N N . ALA A 1 239 ? 29.739 7.180 7.779 1.00 34.00 239 ALA A N 1
ATOM 1914 C CA . ALA A 1 239 ? 29.259 5.821 7.613 1.00 34.00 239 ALA A CA 1
ATOM 1915 C C . ALA A 1 239 ? 29.208 5.128 8.986 1.00 34.00 239 ALA A C 1
ATOM 1917 O O . ALA A 1 239 ? 30.246 4.737 9.520 1.00 34.00 239 ALA A O 1
ATOM 1918 N N . ASP A 1 240 ? 28.008 4.960 9.542 1.00 30.34 240 ASP A N 1
ATOM 1919 C CA . ASP A 1 240 ? 27.800 4.116 10.717 1.00 30.34 240 ASP A CA 1
ATOM 1920 C C . ASP A 1 240 ? 27.981 2.644 10.323 1.00 30.34 240 ASP A C 1
ATOM 1922 O O . ASP A 1 240 ? 27.142 1.999 9.685 1.00 30.34 240 ASP A O 1
ATOM 1926 N N . ASN A 1 241 ? 29.148 2.127 10.689 1.00 39.50 241 ASN A N 1
ATOM 1927 C CA . ASN A 1 241 ? 29.602 0.764 10.486 1.00 39.50 241 ASN A CA 1
ATOM 1928 C C . ASN A 1 241 ? 29.094 -0.140 11.625 1.00 39.50 241 ASN A C 1
ATOM 1930 O O . ASN A 1 241 ? 29.892 -0.641 12.405 1.00 39.50 241 ASN A O 1
ATOM 1934 N N . ASP A 1 242 ? 27.775 -0.340 11.721 1.00 36.38 242 ASP A N 1
ATOM 1935 C CA . ASP A 1 242 ? 27.146 -1.116 12.814 1.00 36.38 242 ASP A CA 1
ATOM 1936 C C . ASP A 1 242 ? 26.322 -2.336 12.345 1.00 36.38 242 ASP A C 1
ATOM 1938 O O . ASP A 1 242 ? 25.544 -2.914 13.101 1.00 36.38 242 ASP A O 1
ATOM 1942 N N . ASN A 1 243 ? 26.499 -2.802 11.104 1.00 38.50 243 ASN A N 1
ATOM 1943 C CA . ASN A 1 243 ? 25.699 -3.908 10.542 1.00 38.50 243 ASN A CA 1
ATOM 1944 C C . ASN A 1 243 ? 26.448 -5.237 10.326 1.00 38.50 243 ASN A C 1
ATOM 1946 O O . ASN A 1 243 ? 26.079 -6.018 9.448 1.00 38.50 243 ASN A O 1
ATOM 1950 N N . LEU A 1 244 ? 27.457 -5.545 11.148 1.00 40.06 244 LEU A N 1
ATOM 1951 C CA . LEU A 1 244 ? 28.155 -6.843 11.097 1.00 40.06 244 LEU A CA 1
ATOM 1952 C C . LEU A 1 244 ? 28.104 -7.681 12.386 1.00 40.06 244 LEU A C 1
ATOM 1954 O O . LEU A 1 244 ? 28.691 -8.759 12.421 1.00 40.06 244 LEU A O 1
ATOM 1958 N N . SER A 1 245 ? 27.345 -7.284 13.411 1.00 34.34 245 SER A N 1
ATOM 1959 C CA . SER A 1 245 ? 27.277 -8.028 14.685 1.00 34.34 245 SER A CA 1
ATOM 1960 C C . SER A 1 245 ? 25.946 -8.736 14.989 1.00 34.34 245 SER A C 1
ATOM 1962 O O . SER A 1 245 ? 25.846 -9.381 16.026 1.00 34.34 245 SER A O 1
ATOM 1964 N N . VAL A 1 246 ? 24.939 -8.724 14.102 1.00 40.88 246 VAL A N 1
ATOM 1965 C CA . VAL A 1 246 ? 23.615 -9.340 14.402 1.00 40.88 246 VAL A CA 1
ATOM 1966 C C . VAL A 1 246 ? 23.239 -10.505 13.471 1.00 40.88 246 VAL A C 1
ATOM 1968 O O . VAL A 1 246 ? 22.066 -10.786 13.245 1.00 40.88 246 VAL A O 1
ATOM 1971 N N . ILE A 1 247 ? 24.226 -11.218 12.917 1.00 43.31 247 ILE A N 1
ATOM 1972 C CA . ILE A 1 247 ? 23.972 -12.400 12.066 1.00 43.31 247 ILE A CA 1
ATOM 1973 C C . ILE A 1 247 ? 23.726 -13.697 12.860 1.00 43.31 247 ILE A C 1
ATOM 1975 O O . ILE A 1 247 ? 23.278 -14.674 12.274 1.00 43.31 247 ILE A O 1
ATOM 1979 N N . ASN A 1 248 ? 23.860 -13.724 14.187 1.00 39.28 248 ASN A N 1
ATOM 1980 C CA . ASN A 1 248 ? 23.492 -14.909 14.968 1.00 39.28 248 ASN A CA 1
ATOM 1981 C C . ASN A 1 248 ? 22.409 -14.594 15.999 1.00 39.28 248 ASN A C 1
ATOM 1983 O O . ASN A 1 248 ? 22.683 -13.889 16.963 1.00 39.28 248 ASN A O 1
ATOM 1987 N N . LEU A 1 249 ? 21.232 -15.196 15.775 1.00 39.06 249 LEU A N 1
ATOM 1988 C CA . LEU A 1 249 ? 20.107 -15.491 16.683 1.00 39.06 249 LEU A CA 1
ATOM 1989 C C . LEU A 1 249 ? 18.770 -14.926 16.194 1.00 39.06 249 LEU A C 1
ATOM 1991 O O . LEU A 1 249 ? 18.364 -13.829 16.571 1.00 39.06 249 LEU A O 1
ATOM 1995 N N . LEU A 1 250 ? 18.102 -15.718 15.349 1.00 37.16 250 LEU A N 1
ATOM 1996 C CA . LEU A 1 250 ? 16.702 -16.189 15.403 1.00 37.16 250 LEU A CA 1
ATOM 1997 C C . LEU A 1 250 ? 16.367 -16.909 14.085 1.00 37.16 250 LEU A C 1
ATOM 1999 O O . LEU A 1 250 ? 15.406 -17.710 14.105 1.00 37.16 250 LEU A O 1
#